Protein AF-A0A2N1MUE6-F1 (afdb_monomer_lite)

Sequence (199 aa):
MVKTGNGDPNRSELCESATKQWNKIKRKDKPEIEDIIRDYLATPYNLCDIQTMRSIPSRSREES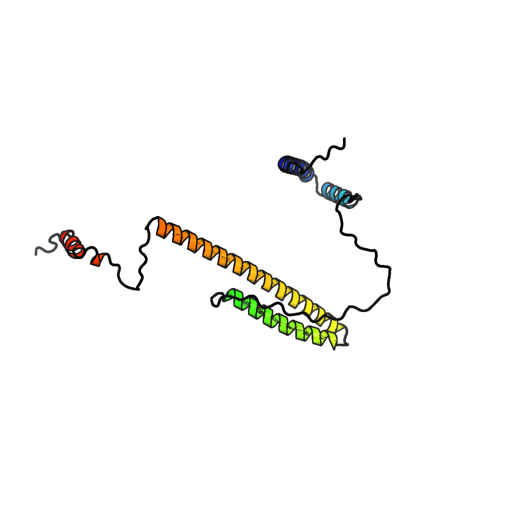LPNLPTIRTMDPVPEISVNASSQQKAANEIQIAEKKLTEFEQIYNITTDSQFRLDTFKKIGSLRDEIRSNKGKIIKLKRNANYAQKCREKKRKILDENQEVIRYDKPGRPSLLFNHPNLHDHIHDSIEFGAADEK

Secondary structure (DSSP, 8-state):
----------HHHHHHHHHHHHHHHTTS-HHHHHHHHHHHHHSPP---S-----------------------PPPPPPP--TT-HHHHHHHHHHHHHHHHHHHHHHHHHH---HHHHHHHHHHHHHHHHHHHHHHHHHHHHHHHHHHHHHHHHHHHHHHHHTT--PPPSSSS--THHHH-TTHHHHHHHH---------

Foldseek 3Di:
DDDPDPCPDPVVVVVVVVVVVVVVLVVDDDVVNVVVVVVVVVDDDDPPDPPDPDDDDDDDDDDDDDDDDDDDDDDPQPDDDPPLVVLVVLSVLLVVLVVVLVVLSVVLVPDPDPVSNVVSVVSNVVSVVSNVVSVVVNVVSVVVVVVVVVVVVVVVVVCVVVVVDDDDPDPDDDCPCVVCVCVVVVVVVVDDPDPPDDD

Structure (mmCIF, N/CA/C/O backbone):
data_AF-A0A2N1MUE6-F1
#
_entry.id   AF-A0A2N1MUE6-F1
#
loop_
_atom_site.group_PDB
_atom_site.id
_atom_site.type_symbol
_atom_site.label_atom_id
_atom_site.label_alt_id
_atom_site.label_comp_id
_atom_site.label_asym_id
_atom_site.label_entity_id
_atom_site.label_seq_id
_atom_site.pdbx_PDB_ins_code
_atom_site.Cartn_x
_atom_site.Cartn_y
_atom_site.Cartn_z
_atom_site.occupancy
_atom_site.B_iso_or_equiv
_atom_site.auth_seq_id
_atom_site.auth_comp_id
_atom_site.auth_asym_id
_atom_site.auth_atom_id
_atom_site.pdbx_PDB_model_num
ATOM 1 N N . MET A 1 1 ? -11.445 56.318 -13.782 1.00 33.41 1 MET A N 1
ATOM 2 C CA . MET A 1 1 ? -10.463 55.395 -14.396 1.00 33.41 1 MET A CA 1
ATOM 3 C C . MET A 1 1 ? -9.857 54.536 -13.297 1.00 33.41 1 MET A C 1
ATOM 5 O O . MET A 1 1 ? -8.972 54.998 -12.592 1.00 33.41 1 MET A O 1
ATOM 9 N N . VAL A 1 2 ? -10.396 53.333 -13.090 1.00 36.53 2 VAL A N 1
ATOM 10 C CA . VAL A 1 2 ? -9.895 52.369 -12.098 1.00 36.53 2 VAL A CA 1
ATOM 11 C C . VAL A 1 2 ? -8.799 51.548 -12.772 1.00 36.53 2 VAL A C 1
ATOM 13 O O . VAL A 1 2 ? -9.051 50.917 -13.795 1.00 36.53 2 VAL A O 1
ATOM 16 N N . LYS A 1 3 ? -7.571 51.606 -12.247 1.00 41.66 3 LYS A N 1
ATOM 17 C CA . LYS A 1 3 ? -6.468 50.760 -12.710 1.00 41.66 3 LYS A CA 1
ATOM 18 C C . LYS A 1 3 ? -6.606 49.381 -12.063 1.00 41.66 3 LYS A C 1
ATOM 20 O O . LYS A 1 3 ? -6.195 49.192 -10.925 1.00 41.66 3 LYS A O 1
ATOM 25 N N . THR A 1 4 ? -7.173 48.424 -12.785 1.00 44.06 4 THR A N 1
ATOM 26 C CA . THR A 1 4 ? -7.028 46.993 -12.492 1.00 44.06 4 THR A CA 1
ATOM 27 C C . THR A 1 4 ? -5.614 46.566 -12.872 1.00 44.06 4 THR A C 1
ATOM 29 O O . THR A 1 4 ? -5.336 46.253 -14.028 1.00 44.06 4 THR A O 1
ATOM 32 N N . GLY A 1 5 ? -4.693 46.627 -11.911 1.00 38.97 5 GLY A N 1
ATOM 33 C CA . GLY A 1 5 ? -3.395 45.976 -12.036 1.00 38.97 5 GLY A CA 1
ATOM 34 C C . GLY A 1 5 ? -3.552 44.494 -11.719 1.00 38.97 5 GLY A C 1
ATOM 35 O O . GLY A 1 5 ? -3.770 44.146 -10.563 1.00 38.97 5 GLY A O 1
ATOM 36 N N . ASN A 1 6 ? -3.437 43.632 -12.731 1.00 51.22 6 ASN A N 1
ATOM 37 C CA . ASN A 1 6 ? -3.075 42.231 -12.521 1.00 51.22 6 ASN A CA 1
ATOM 38 C C . ASN A 1 6 ? -1.705 42.221 -11.834 1.00 51.22 6 ASN A C 1
ATOM 40 O O . ASN A 1 6 ? -0.687 42.474 -12.473 1.00 51.22 6 ASN A O 1
ATOM 44 N N . GLY A 1 7 ? -1.700 42.015 -10.524 1.00 55.47 7 GLY A N 1
ATOM 45 C CA . GLY A 1 7 ? -0.498 41.984 -9.706 1.00 55.47 7 GLY A CA 1
ATOM 46 C C . GLY A 1 7 ? -0.187 40.565 -9.275 1.00 55.47 7 GLY A C 1
ATOM 47 O O . GLY A 1 7 ? -0.168 40.307 -8.078 1.00 55.47 7 GLY A O 1
ATOM 48 N N . ASP A 1 8 ? 0.036 39.649 -10.220 1.00 56.47 8 ASP A N 1
ATOM 49 C CA . ASP A 1 8 ? 0.773 38.434 -9.871 1.00 56.47 8 ASP A CA 1
ATOM 50 C C . ASP A 1 8 ? 2.181 38.888 -9.456 1.00 56.47 8 ASP A C 1
ATOM 52 O O . ASP A 1 8 ? 2.890 39.476 -10.281 1.00 56.47 8 ASP A O 1
ATOM 56 N N . PRO A 1 9 ? 2.593 38.708 -8.185 1.00 61.16 9 PRO A N 1
ATOM 57 C CA . PRO A 1 9 ? 3.885 39.198 -7.731 1.00 61.16 9 PRO A CA 1
ATOM 58 C C . PRO A 1 9 ? 4.986 38.543 -8.560 1.00 61.16 9 PRO A C 1
ATOM 60 O O . PRO A 1 9 ? 4.996 37.317 -8.713 1.00 61.16 9 PRO A O 1
ATOM 63 N N . ASN A 1 10 ? 5.924 39.341 -9.080 1.00 77.44 10 ASN A N 1
ATOM 64 C CA . ASN A 1 10 ? 7.088 38.811 -9.778 1.00 77.44 10 ASN A CA 1
ATOM 65 C C . ASN A 1 10 ? 7.784 37.804 -8.855 1.00 77.44 10 ASN A C 1
ATOM 67 O O . ASN A 1 10 ? 8.325 38.150 -7.802 1.00 77.44 10 ASN A O 1
ATOM 71 N N . ARG A 1 11 ? 7.735 36.527 -9.243 1.00 75.00 11 ARG A N 1
ATOM 72 C CA . ARG A 1 11 ? 8.201 35.417 -8.412 1.00 75.00 11 ARG A CA 1
ATOM 73 C C . ARG A 1 11 ? 9.673 35.571 -8.031 1.00 75.00 11 ARG A C 1
ATOM 75 O O . ARG A 1 11 ? 10.046 35.159 -6.936 1.00 75.00 11 ARG A O 1
ATOM 82 N N . SER A 1 12 ? 10.483 36.186 -8.898 1.00 76.62 12 SER A N 1
ATOM 83 C CA . SER A 1 12 ? 11.891 36.473 -8.604 1.00 76.62 12 SER A CA 1
ATOM 84 C C . SER A 1 12 ? 12.021 37.459 -7.446 1.00 76.62 12 SER A C 1
ATOM 86 O O . SER A 1 12 ? 12.690 37.166 -6.459 1.00 76.62 12 SER A O 1
ATOM 88 N N . GLU A 1 13 ? 11.294 38.576 -7.505 1.00 79.62 13 GLU A N 1
ATOM 89 C CA . GLU A 1 13 ? 11.320 39.620 -6.473 1.00 79.62 13 GLU A CA 1
ATOM 90 C C . GLU A 1 13 ? 10.806 39.102 -5.122 1.00 79.62 13 GLU A C 1
ATOM 92 O O . GLU A 1 13 ? 11.372 39.410 -4.070 1.00 79.62 13 GLU A O 1
ATOM 97 N N . LEU A 1 14 ? 9.773 38.253 -5.138 1.00 80.06 14 LEU A N 1
ATOM 98 C CA . LEU A 1 14 ? 9.252 37.613 -3.930 1.00 80.06 14 LEU A CA 1
ATOM 99 C C . LEU A 1 14 ? 10.283 36.660 -3.306 1.00 80.06 14 LEU A C 1
ATOM 101 O O . LEU A 1 14 ? 10.501 36.692 -2.093 1.00 80.06 14 LEU A O 1
ATOM 105 N N . CYS A 1 15 ? 10.947 35.839 -4.123 1.00 79.81 15 CYS A N 1
ATOM 106 C CA . CYS A 1 15 ? 11.997 34.933 -3.659 1.00 79.81 15 CYS A CA 1
ATOM 107 C C . CYS A 1 15 ? 13.216 35.692 -3.112 1.00 79.81 15 CYS A C 1
ATOM 109 O O . CYS A 1 15 ? 13.772 35.303 -2.080 1.00 79.81 15 CYS A O 1
ATOM 111 N N . GLU A 1 16 ? 13.611 36.791 -3.750 1.00 83.69 16 GLU A N 1
ATOM 112 C CA . GLU A 1 16 ? 14.710 37.645 -3.293 1.00 83.69 16 GLU A CA 1
ATOM 113 C C . GLU A 1 16 ? 14.372 38.335 -1.967 1.00 83.69 16 GLU A C 1
ATOM 115 O O . GLU A 1 16 ? 15.169 38.305 -1.022 1.00 83.69 16 GLU A O 1
ATOM 120 N N . SER A 1 17 ? 13.161 38.886 -1.855 1.00 82.31 17 SER A N 1
ATOM 121 C CA . SER A 1 17 ? 12.660 39.512 -0.629 1.00 82.31 17 SER A CA 1
ATOM 122 C C . SER A 1 17 ? 12.590 38.515 0.532 1.00 82.31 17 SER A C 1
ATOM 124 O O . SER A 1 17 ? 13.117 38.784 1.617 1.00 82.31 17 SER A O 1
ATOM 126 N N . ALA A 1 18 ? 12.039 37.320 0.291 1.00 84.25 18 ALA A N 1
ATOM 127 C CA . ALA A 1 18 ? 11.979 36.249 1.284 1.00 84.25 18 ALA A CA 1
ATOM 128 C C . ALA A 1 18 ? 13.380 35.821 1.741 1.00 84.25 18 ALA A C 1
ATOM 130 O O . ALA A 1 18 ? 13.639 35.704 2.940 1.00 84.25 18 ALA A O 1
ATOM 131 N N . THR A 1 19 ? 14.319 35.670 0.804 1.00 87.81 19 THR A N 1
ATOM 132 C CA . THR A 1 19 ? 15.711 35.313 1.114 1.00 87.81 19 THR A CA 1
ATOM 133 C C . THR A 1 19 ? 16.390 36.396 1.955 1.00 87.81 19 THR A C 1
ATOM 135 O O . THR A 1 19 ? 17.097 36.096 2.922 1.00 87.81 19 THR A O 1
ATOM 138 N N . LYS A 1 20 ? 16.155 37.674 1.635 1.00 90.81 20 LYS A N 1
ATOM 139 C CA . LYS A 1 20 ? 16.687 38.815 2.393 1.00 90.81 20 LYS A CA 1
ATOM 140 C C . LYS A 1 20 ? 16.130 38.867 3.816 1.00 90.81 20 LYS A C 1
ATOM 142 O O . LYS A 1 20 ? 16.901 39.113 4.743 1.00 90.81 20 LYS A O 1
ATOM 147 N N . GLN A 1 21 ? 14.835 38.614 4.002 1.00 87.19 21 GLN A N 1
ATOM 148 C CA . GLN A 1 21 ? 14.213 38.559 5.331 1.00 87.19 21 GLN A CA 1
ATOM 149 C C . GLN A 1 21 ? 14.718 37.362 6.143 1.00 87.19 21 GLN A C 1
ATOM 151 O O . GLN A 1 21 ? 15.127 37.527 7.293 1.00 87.19 21 GLN A O 1
ATOM 156 N N . TRP A 1 22 ? 14.810 36.182 5.528 1.00 88.88 22 TRP A N 1
ATOM 157 C CA . TRP A 1 22 ? 15.378 34.994 6.166 1.00 88.88 22 TRP A CA 1
ATOM 158 C C . TRP A 1 22 ? 16.815 35.223 6.649 1.00 88.88 22 TRP A C 1
ATOM 160 O O . TRP A 1 22 ? 17.173 34.866 7.771 1.00 88.88 22 TRP A O 1
ATOM 170 N N . ASN A 1 23 ? 17.636 35.900 5.841 1.00 90.31 23 ASN A N 1
ATOM 171 C CA . ASN A 1 23 ? 19.010 36.236 6.207 1.00 90.31 23 ASN A CA 1
ATOM 172 C C . ASN A 1 23 ? 19.123 37.180 7.415 1.00 90.31 23 ASN A C 1
ATOM 174 O O . ASN A 1 23 ? 20.157 37.157 8.085 1.00 90.31 23 ASN A O 1
ATOM 178 N N . LYS A 1 24 ? 18.095 37.990 7.695 1.00 88.62 24 LYS A N 1
ATOM 179 C CA . LYS A 1 24 ? 18.036 38.826 8.902 1.00 88.62 24 LYS A CA 1
ATOM 180 C C . LYS A 1 24 ? 17.655 38.005 10.129 1.00 88.62 24 LYS A C 1
ATOM 182 O O . LYS A 1 24 ? 18.264 38.188 11.172 1.00 88.62 24 LYS A O 1
ATOM 187 N N . ILE A 1 25 ? 16.692 37.093 9.989 1.00 87.44 25 ILE A N 1
ATOM 188 C CA . ILE A 1 25 ? 16.197 36.263 11.096 1.00 87.44 25 ILE A CA 1
ATOM 189 C C . ILE A 1 25 ? 17.249 35.233 11.517 1.00 87.44 25 ILE A C 1
ATOM 191 O O . ILE A 1 25 ? 17.517 35.080 12.701 1.00 87.44 25 ILE A O 1
ATOM 195 N N . LYS A 1 26 ? 17.932 34.587 10.563 1.00 88.00 26 LYS A N 1
ATOM 196 C CA . LYS A 1 26 ? 18.908 33.519 10.858 1.00 88.00 26 LYS A CA 1
ATOM 197 C C . LYS A 1 26 ? 20.141 33.963 11.659 1.00 88.00 26 LYS A C 1
ATOM 199 O O . LYS A 1 26 ? 20.910 33.115 12.092 1.00 88.00 26 LYS A O 1
ATOM 204 N N . ARG A 1 27 ? 20.398 35.273 11.746 1.00 90.38 27 ARG A N 1
ATOM 205 C CA . ARG A 1 27 ? 21.535 35.854 12.483 1.00 90.38 27 ARG A CA 1
ATOM 206 C C . ARG A 1 27 ? 21.170 36.246 13.917 1.00 90.38 27 ARG A C 1
ATOM 208 O O . ARG A 1 27 ? 22.052 36.694 14.640 1.00 90.38 27 ARG A O 1
ATOM 215 N N . LYS A 1 28 ? 19.895 36.123 14.288 1.00 92.50 28 LYS A N 1
ATOM 216 C CA . LYS A 1 28 ? 19.386 36.441 15.620 1.00 92.50 28 LYS A CA 1
ATOM 217 C C . LYS A 1 28 ? 19.618 35.282 16.577 1.00 92.50 28 LYS A C 1
ATOM 219 O O . LYS A 1 28 ? 19.774 34.134 16.151 1.00 92.50 28 LYS A O 1
ATOM 224 N N . ASP A 1 29 ? 19.660 35.591 17.862 1.00 91.25 29 ASP A N 1
ATOM 225 C CA . ASP A 1 29 ? 19.732 34.590 18.911 1.00 91.25 29 ASP A CA 1
ATOM 226 C C . ASP A 1 29 ? 18.363 33.931 19.136 1.00 91.25 29 ASP A C 1
ATOM 228 O O . ASP A 1 29 ? 17.305 34.421 18.740 1.00 91.25 29 ASP A O 1
ATOM 232 N N . LYS A 1 30 ? 18.394 32.742 19.738 1.00 89.81 30 LYS A N 1
ATOM 233 C CA . LYS A 1 30 ? 17.211 31.898 19.917 1.00 89.81 30 LYS A CA 1
ATOM 234 C C . LYS A 1 30 ? 16.022 32.599 20.609 1.00 89.81 30 LYS A C 1
ATOM 236 O O . LYS A 1 30 ? 14.922 32.455 20.078 1.00 89.81 30 LYS A O 1
ATOM 241 N N . PRO A 1 31 ? 16.188 33.333 21.731 1.00 91.06 31 PRO A N 1
ATOM 242 C CA . PRO A 1 31 ? 15.046 33.974 22.386 1.00 91.06 31 PRO A CA 1
ATOM 243 C C . PRO A 1 31 ? 14.421 35.068 21.511 1.00 91.06 31 PRO A C 1
ATOM 245 O O . PRO A 1 31 ? 13.201 35.157 21.431 1.00 91.06 31 PRO A O 1
ATOM 248 N N . GLU A 1 32 ? 15.232 35.818 20.762 1.00 90.38 32 GLU A N 1
ATOM 249 C CA . GLU A 1 32 ? 14.742 36.862 19.862 1.00 90.38 32 GLU A CA 1
ATOM 250 C C . GLU A 1 32 ? 13.943 36.278 18.681 1.00 90.38 32 GLU A C 1
ATOM 252 O O . GLU A 1 32 ? 12.946 36.854 18.247 1.00 90.38 32 GLU A O 1
ATOM 257 N N . ILE A 1 33 ? 14.324 35.100 18.174 1.00 89.56 33 ILE A N 1
ATOM 258 C CA . ILE A 1 33 ? 13.538 34.387 17.153 1.00 89.56 33 ILE A CA 1
ATOM 259 C C . ILE A 1 33 ? 12.188 33.921 17.721 1.00 89.56 33 ILE A C 1
ATOM 261 O O . ILE A 1 33 ? 11.168 34.022 17.035 1.00 89.56 33 ILE A O 1
ATOM 265 N N . GLU A 1 34 ? 12.167 33.411 18.954 1.00 89.56 34 GLU A N 1
ATOM 266 C CA . GLU A 1 34 ? 10.935 32.965 19.619 1.00 89.56 34 GLU A CA 1
ATOM 267 C C . GLU A 1 34 ? 9.969 34.133 19.886 1.00 89.56 34 GLU A C 1
ATOM 269 O O . GLU A 1 34 ? 8.761 33.981 19.683 1.00 89.56 34 GLU A O 1
ATOM 274 N N . ASP A 1 35 ? 10.487 35.307 20.254 1.00 92.25 35 ASP A N 1
ATOM 275 C CA . ASP A 1 35 ? 9.702 36.542 20.394 1.00 92.25 35 ASP A CA 1
ATOM 276 C C . ASP A 1 35 ? 9.086 36.982 19.065 1.00 92.25 35 ASP A C 1
ATOM 278 O O . ASP A 1 35 ? 7.876 37.191 18.986 1.00 92.25 35 ASP A O 1
ATOM 282 N N . ILE A 1 36 ? 9.875 36.997 17.987 1.00 89.19 36 ILE A N 1
ATOM 283 C CA . ILE A 1 36 ? 9.384 37.348 16.647 1.00 89.19 36 ILE A CA 1
ATOM 284 C C . ILE A 1 36 ? 8.235 36.425 16.217 1.00 89.19 36 ILE A C 1
ATOM 286 O O . ILE A 1 36 ? 7.236 36.890 15.669 1.00 89.19 36 ILE A O 1
ATOM 290 N N . ILE A 1 37 ? 8.350 35.115 16.459 1.00 87.31 37 ILE A N 1
ATOM 291 C CA . ILE A 1 37 ? 7.284 34.158 16.127 1.00 87.31 37 ILE A CA 1
ATOM 292 C C . ILE A 1 37 ? 6.021 34.451 16.943 1.00 87.31 37 ILE A C 1
ATOM 294 O O . ILE A 1 37 ? 4.924 34.436 16.379 1.00 87.31 37 ILE A O 1
ATOM 298 N N . ARG A 1 38 ? 6.157 34.735 18.244 1.00 89.38 38 ARG A N 1
ATOM 299 C CA . ARG A 1 38 ? 5.017 35.093 19.101 1.00 89.38 38 ARG A CA 1
ATOM 300 C C . ARG A 1 38 ? 4.314 36.353 18.611 1.00 89.38 38 ARG A C 1
ATOM 302 O O . ARG A 1 38 ? 3.091 36.331 18.496 1.00 89.38 38 ARG A O 1
ATOM 309 N N . ASP A 1 39 ? 5.063 37.385 18.244 1.00 88.69 39 ASP A N 1
ATOM 310 C CA . ASP A 1 39 ? 4.506 38.637 17.726 1.00 88.69 39 ASP A CA 1
ATOM 311 C C . ASP A 1 39 ? 3.746 38.423 16.409 1.00 88.69 39 ASP A C 1
ATOM 313 O O . ASP A 1 39 ? 2.626 38.916 16.238 1.00 88.69 39 ASP A O 1
ATOM 317 N N . TYR A 1 40 ? 4.297 37.618 15.492 1.00 83.62 40 TYR A N 1
ATOM 318 C CA . TYR A 1 40 ? 3.607 37.273 14.244 1.00 83.62 40 TYR A CA 1
ATOM 319 C C . TYR A 1 40 ? 2.310 36.497 14.477 1.00 83.62 40 TYR A C 1
ATOM 321 O O . TYR A 1 40 ? 1.347 36.709 13.742 1.00 83.62 40 TYR A O 1
ATOM 329 N N . LEU A 1 41 ? 2.273 35.610 15.474 1.00 81.00 41 LEU A N 1
ATOM 330 C CA . LEU A 1 41 ? 1.073 34.846 15.827 1.00 81.00 41 LEU A CA 1
ATOM 331 C C . LEU A 1 41 ? 0.041 35.688 16.590 1.00 81.00 41 LEU A C 1
ATOM 333 O O . LEU A 1 41 ? -1.153 35.414 16.496 1.00 81.00 41 LEU A O 1
ATOM 337 N N . ALA A 1 42 ? 0.490 36.707 17.324 1.00 82.81 42 ALA A N 1
ATOM 338 C CA . ALA A 1 42 ? -0.366 37.631 18.063 1.00 82.81 42 ALA A CA 1
ATOM 339 C C . ALA A 1 42 ? -0.939 38.760 17.188 1.00 82.81 42 ALA A C 1
ATOM 341 O O . ALA A 1 42 ? -1.898 39.418 17.591 1.00 82.81 42 ALA A O 1
ATOM 342 N N . THR A 1 43 ? -0.378 38.988 15.996 1.00 80.31 43 THR A N 1
ATOM 343 C CA . THR A 1 43 ? -0.846 40.029 15.074 1.00 80.31 43 THR A CA 1
ATOM 344 C C . THR A 1 43 ? -2.180 39.612 14.429 1.00 80.31 43 THR A C 1
ATOM 346 O O . THR A 1 43 ? -2.222 38.608 13.714 1.00 80.31 43 THR A O 1
ATOM 349 N N . PRO A 1 44 ? -3.284 40.362 14.620 1.00 63.38 44 PRO A N 1
ATOM 350 C CA . PRO A 1 44 ? -4.561 40.065 13.975 1.00 63.38 44 PRO A CA 1
ATOM 351 C C . PRO A 1 44 ? -4.462 40.298 12.460 1.00 63.38 44 PRO A C 1
ATOM 353 O O . PRO A 1 44 ? -4.264 41.425 12.009 1.00 63.38 44 PRO A O 1
ATOM 356 N N . TYR A 1 45 ? -4.616 39.246 11.655 1.00 58.62 45 TYR A N 1
ATOM 357 C CA . TYR A 1 45 ? -4.665 39.362 10.195 1.00 58.62 45 TYR A CA 1
ATOM 358 C C . TYR A 1 45 ? -6.103 39.613 9.723 1.00 58.62 45 TYR A C 1
ATOM 360 O O . TYR A 1 45 ? -6.987 38.784 9.936 1.00 58.62 45 TYR A O 1
ATOM 368 N N . ASN A 1 46 ? -6.333 40.724 9.015 1.00 54.53 46 ASN A N 1
ATOM 369 C CA . ASN A 1 46 ? -7.545 40.906 8.215 1.00 54.53 46 ASN A CA 1
ATOM 370 C C . ASN A 1 46 ? -7.407 40.089 6.924 1.00 54.53 46 ASN A C 1
ATOM 372 O O . ASN A 1 46 ? -6.769 40.526 5.968 1.00 54.53 46 ASN A O 1
ATOM 376 N N . LEU A 1 47 ? -8.005 38.898 6.898 1.00 51.25 47 LEU A N 1
ATOM 377 C CA . LEU A 1 47 ? -8.222 38.113 5.679 1.00 51.25 47 LEU A CA 1
ATOM 378 C C . LEU A 1 47 ? -9.306 38.786 4.813 1.00 51.25 47 LEU A C 1
ATOM 380 O O . LEU A 1 47 ? -10.404 38.258 4.657 1.00 51.25 47 LEU A O 1
ATOM 384 N N . CYS A 1 48 ? -9.029 39.973 4.276 1.00 41.06 48 CYS A N 1
ATOM 385 C CA . CYS A 1 48 ? -9.854 40.545 3.215 1.00 41.06 48 CYS A CA 1
ATOM 386 C C . CYS A 1 48 ? -9.406 39.965 1.865 1.00 41.06 48 CYS A C 1
ATOM 388 O O . CYS A 1 48 ? -8.223 39.995 1.538 1.00 41.06 48 CYS A O 1
ATOM 390 N N . ASP A 1 49 ? -10.383 39.459 1.107 1.00 39.62 49 ASP A N 1
ATOM 391 C CA . ASP A 1 49 ? -10.297 38.907 -0.256 1.00 39.62 49 ASP A CA 1
ATOM 392 C C . ASP A 1 49 ? -9.731 37.494 -0.455 1.00 39.62 49 ASP A C 1
ATOM 394 O O . ASP A 1 49 ? -9.149 37.164 -1.486 1.00 39.62 49 ASP A O 1
ATOM 398 N N . ILE A 1 50 ? -10.075 36.576 0.446 1.00 43.50 50 ILE A N 1
ATOM 399 C CA . ILE A 1 50 ? -10.395 35.219 -0.016 1.00 43.50 50 ILE A CA 1
ATOM 400 C C . ILE A 1 50 ? -11.916 35.151 -0.057 1.00 43.50 50 ILE A C 1
ATOM 402 O O . ILE A 1 50 ? -12.549 35.139 1.000 1.00 43.50 50 ILE A O 1
ATOM 406 N N . GLN A 1 51 ? -12.508 35.132 -1.260 1.00 41.78 51 GLN A N 1
ATOM 407 C CA . GLN A 1 51 ? -13.911 34.754 -1.462 1.00 41.78 51 GLN A CA 1
ATOM 408 C C . GLN A 1 51 ? -14.116 33.349 -0.893 1.00 41.78 51 GLN A C 1
ATOM 410 O O . GLN A 1 51 ? -14.005 32.327 -1.566 1.00 41.78 51 GLN A O 1
ATOM 415 N N . THR A 1 52 ? -14.377 33.317 0.403 1.00 37.56 52 THR A N 1
ATOM 416 C CA . THR A 1 52 ? -14.760 32.136 1.141 1.00 37.56 52 THR A CA 1
ATOM 417 C C . THR A 1 52 ? -16.214 31.925 0.783 1.00 37.56 52 THR A C 1
ATOM 419 O O . THR A 1 52 ? -17.070 32.751 1.104 1.00 37.56 52 THR A O 1
ATOM 422 N N . MET A 1 53 ? -16.478 30.843 0.056 1.00 34.19 53 MET A N 1
ATOM 423 C CA . MET A 1 53 ? -17.825 30.344 -0.177 1.00 34.19 53 MET A CA 1
ATOM 424 C C . MET A 1 53 ? -18.594 30.384 1.149 1.00 34.19 53 MET A C 1
ATOM 426 O O . MET A 1 53 ? -18.232 29.744 2.136 1.00 34.19 53 MET A O 1
ATOM 430 N N . ARG A 1 54 ? -19.613 31.240 1.151 1.00 38.03 54 ARG A N 1
ATOM 431 C CA . ARG A 1 54 ? -20.536 31.564 2.235 1.00 38.03 54 ARG A CA 1
ATOM 432 C C . ARG A 1 54 ? -20.876 30.328 3.076 1.00 38.03 54 ARG A C 1
ATOM 434 O O . ARG A 1 54 ? -21.619 29.462 2.625 1.00 38.03 54 ARG A O 1
ATOM 441 N N . SER A 1 55 ? -20.384 30.278 4.310 1.00 34.28 55 SER A N 1
ATOM 442 C CA . SER A 1 55 ? -20.912 29.373 5.334 1.00 34.28 55 SER A CA 1
ATOM 443 C C . SER A 1 55 ? -21.932 30.146 6.166 1.00 34.28 55 SER A C 1
ATOM 445 O O . SER A 1 55 ? -21.608 31.142 6.807 1.00 34.28 55 SER A O 1
ATOM 447 N N . ILE A 1 56 ? -23.192 29.727 6.077 1.00 35.56 56 ILE A N 1
ATOM 448 C CA . ILE A 1 56 ? -24.315 30.234 6.874 1.00 35.56 56 ILE A CA 1
ATOM 449 C C . ILE A 1 56 ? -24.042 29.916 8.359 1.00 35.56 56 ILE A C 1
ATOM 451 O O . ILE A 1 56 ? -23.598 28.804 8.647 1.00 35.56 56 ILE A O 1
ATOM 455 N N . PRO A 1 57 ? -24.309 30.826 9.315 1.00 34.56 57 PRO A N 1
ATOM 456 C CA . PRO A 1 57 ? -24.089 30.544 10.727 1.00 34.56 57 PRO A CA 1
ATOM 457 C C . PRO A 1 57 ? -25.194 29.622 11.259 1.00 34.56 57 PRO A C 1
ATOM 459 O O . PRO A 1 57 ? -26.360 30.009 11.356 1.00 34.56 57 PRO A O 1
ATOM 462 N N . SER A 1 58 ? -24.835 28.393 11.633 1.00 32.66 58 SER A N 1
ATOM 463 C CA . SER A 1 58 ? -25.726 27.512 12.385 1.00 32.66 58 SER A CA 1
ATOM 464 C C . SER A 1 58 ? -25.673 27.865 13.872 1.00 32.66 58 SER A C 1
ATOM 466 O O . SER A 1 58 ? -24.730 27.524 14.582 1.00 32.66 58 SER A O 1
ATOM 468 N N . ARG A 1 59 ? -26.711 28.590 14.290 1.00 32.28 59 ARG A N 1
ATOM 469 C CA . ARG A 1 59 ? -27.438 28.514 15.568 1.00 32.28 59 ARG A CA 1
ATOM 470 C C . ARG A 1 59 ? -26.916 27.453 16.555 1.00 32.28 59 ARG A C 1
ATOM 472 O O . ARG A 1 59 ? -26.867 26.271 16.223 1.00 32.28 59 ARG A O 1
ATOM 479 N N . SER A 1 60 ? -26.628 27.879 17.785 1.00 41.31 60 SER A N 1
ATOM 480 C CA . SER A 1 60 ? -26.416 27.000 18.937 1.00 41.31 60 SER A CA 1
ATOM 481 C C . SER A 1 60 ? -27.581 26.017 19.077 1.00 41.31 60 SER A C 1
ATOM 483 O O . SER A 1 60 ? -28.744 26.421 19.166 1.00 41.31 60 SER A O 1
ATOM 485 N N . ARG A 1 61 ? -27.275 24.718 19.073 1.00 34.56 61 ARG A N 1
ATOM 486 C CA . ARG A 1 61 ? -28.229 23.671 19.433 1.00 34.56 61 ARG A CA 1
ATOM 487 C C . ARG A 1 61 ? -27.522 22.584 20.234 1.00 34.56 61 ARG A C 1
ATOM 489 O O . ARG A 1 61 ? -26.452 22.126 19.853 1.00 34.56 61 ARG A O 1
ATOM 496 N N . GLU A 1 62 ? -28.166 22.286 21.352 1.00 33.59 62 GLU A N 1
ATOM 497 C CA . GLU A 1 62 ? -27.959 21.243 22.352 1.00 33.59 62 GLU A CA 1
ATOM 498 C C . GLU A 1 62 ? -27.108 20.034 21.952 1.00 33.59 62 GLU A C 1
ATOM 500 O O . GLU A 1 62 ? -27.306 19.402 20.912 1.00 33.59 62 GLU A O 1
ATOM 505 N N . GLU A 1 63 ? -26.233 19.691 22.897 1.00 39.09 63 GLU A N 1
ATOM 506 C CA . GLU A 1 63 ? -25.713 18.362 23.213 1.00 39.09 63 GLU A CA 1
ATOM 507 C C . GLU A 1 63 ? -26.584 17.237 22.624 1.00 39.09 63 GLU A C 1
ATOM 509 O O . GLU A 1 63 ? -27.650 16.897 23.129 1.00 39.09 63 GLU A O 1
ATOM 514 N N . SER A 1 64 ? -26.145 16.690 21.492 1.00 37.78 64 SER A N 1
ATOM 515 C CA . SER A 1 64 ? -26.797 15.572 20.817 1.00 37.78 64 SER A CA 1
ATOM 516 C C . SER A 1 64 ? -25.729 14.544 20.453 1.00 37.78 64 SER A C 1
ATOM 518 O O . SER A 1 64 ? -24.683 14.886 19.905 1.00 37.78 64 SER A O 1
ATOM 520 N N . LEU A 1 65 ? -26.007 13.298 20.835 1.00 42.22 65 LEU A N 1
ATOM 521 C CA . LEU A 1 65 ? -25.173 12.092 20.781 1.00 42.22 65 LEU A CA 1
ATOM 522 C C . LEU A 1 65 ? -24.312 11.941 19.506 1.00 42.22 65 LEU A C 1
ATOM 524 O O . LEU A 1 65 ? -24.732 12.351 18.422 1.00 42.22 65 LEU A O 1
ATOM 528 N N . PRO A 1 66 ? -23.134 11.285 19.593 1.00 42.28 66 PRO A N 1
ATOM 529 C CA . PRO A 1 66 ? -22.278 11.075 18.434 1.00 42.28 66 PRO A CA 1
ATOM 530 C C . PRO A 1 66 ? -22.987 10.196 17.396 1.00 42.28 66 PRO A C 1
ATOM 532 O O . PRO A 1 66 ? -23.446 9.094 17.694 1.00 42.28 66 PRO A O 1
ATOM 535 N N . ASN A 1 67 ? -23.067 10.727 16.176 1.00 42.16 67 ASN A N 1
ATOM 536 C CA . ASN A 1 67 ? -23.678 10.113 15.002 1.00 42.16 67 ASN A CA 1
ATOM 537 C C . ASN A 1 67 ? -23.277 8.636 14.821 1.00 42.16 67 ASN A C 1
ATOM 539 O O . ASN A 1 67 ? -22.092 8.295 14.861 1.00 42.16 67 ASN A O 1
ATOM 543 N N . LEU A 1 68 ? -24.277 7.784 14.560 1.00 41.44 68 LEU A N 1
ATOM 544 C CA . LEU A 1 68 ? -24.097 6.396 14.126 1.00 41.44 68 LEU A CA 1
ATOM 545 C C . LEU A 1 68 ? -23.254 6.308 12.838 1.00 41.44 68 LEU A C 1
ATOM 547 O O . LEU A 1 68 ? -23.293 7.224 12.009 1.00 41.44 68 LEU A O 1
ATOM 551 N N . PRO A 1 69 ? -22.531 5.195 12.613 1.00 43.91 69 PRO A N 1
ATOM 552 C CA . PRO A 1 69 ? -21.754 5.014 11.400 1.00 43.91 69 PRO A CA 1
ATOM 553 C C . PRO A 1 69 ? -22.678 4.774 10.199 1.00 43.91 69 PRO A C 1
ATOM 555 O O . PRO A 1 69 ? -23.341 3.745 10.086 1.00 43.91 69 PRO A O 1
ATOM 558 N N . THR A 1 70 ? -22.681 5.733 9.275 1.00 47.84 70 THR A N 1
ATOM 559 C CA . THR A 1 70 ? -23.203 5.582 7.914 1.00 47.84 70 THR A CA 1
ATOM 560 C C . THR A 1 70 ? -22.507 4.410 7.223 1.00 47.84 70 THR A C 1
ATOM 562 O O . THR A 1 70 ? -21.275 4.375 7.154 1.00 47.84 70 THR A O 1
ATOM 565 N N . ILE A 1 71 ? -23.300 3.472 6.697 1.00 43.09 71 ILE A N 1
ATOM 566 C CA . ILE A 1 71 ? -22.851 2.328 5.893 1.00 43.09 71 ILE A CA 1
ATOM 567 C C . ILE A 1 71 ? -21.940 2.853 4.777 1.00 43.09 71 ILE A C 1
ATOM 569 O O . ILE A 1 71 ? -22.382 3.580 3.887 1.00 43.09 71 ILE A O 1
ATOM 573 N N . ARG A 1 72 ? -20.646 2.526 4.852 1.00 50.94 72 ARG A N 1
ATOM 574 C CA . ARG A 1 72 ? -19.680 2.895 3.818 1.00 50.94 72 ARG A CA 1
ATOM 575 C C . ARG A 1 72 ? -19.852 1.956 2.634 1.00 50.94 72 ARG A C 1
ATOM 577 O O . ARG A 1 72 ? -19.556 0.769 2.733 1.00 50.94 72 ARG A O 1
ATOM 584 N N . THR A 1 73 ? -20.291 2.512 1.511 1.00 41.78 73 THR A N 1
ATOM 585 C CA . THR A 1 73 ? -20.119 1.916 0.186 1.00 41.78 73 THR A CA 1
ATOM 586 C C . THR A 1 73 ? -18.644 1.557 0.015 1.00 41.78 73 THR A C 1
ATOM 588 O O . THR A 1 73 ? -17.783 2.432 0.119 1.00 41.78 73 THR A O 1
ATOM 591 N N . MET A 1 74 ? -18.338 0.270 -0.171 1.00 42.28 74 MET A N 1
ATOM 592 C CA . MET A 1 74 ? -16.973 -0.163 -0.463 1.00 42.28 74 MET A CA 1
ATOM 593 C C . MET A 1 74 ? -16.560 0.401 -1.822 1.00 42.28 74 MET A C 1
ATOM 595 O O . MET A 1 74 ? -17.194 0.103 -2.833 1.00 42.28 74 MET A O 1
ATOM 599 N N . ASP A 1 75 ? -15.497 1.205 -1.843 1.00 51.19 75 ASP A N 1
ATOM 600 C CA . ASP A 1 75 ? -14.845 1.575 -3.095 1.00 51.19 75 ASP A CA 1
ATOM 601 C C . ASP A 1 75 ? -14.349 0.297 -3.792 1.00 51.19 75 ASP A C 1
ATOM 603 O O . ASP A 1 75 ? -13.767 -0.573 -3.130 1.00 51.19 75 ASP A O 1
ATOM 607 N N . PRO A 1 76 ? -14.542 0.161 -5.115 1.00 43.62 76 PRO A N 1
ATOM 608 C CA . PRO A 1 76 ? -14.069 -1.003 -5.844 1.00 43.62 76 PRO A CA 1
ATOM 609 C C . PRO A 1 76 ? -12.549 -1.135 -5.701 1.00 43.62 76 PRO A C 1
ATOM 611 O O . PRO A 1 76 ? -11.792 -0.174 -5.872 1.00 43.62 76 PRO A O 1
ATOM 614 N N . VAL A 1 77 ? -12.106 -2.351 -5.369 1.00 55.72 77 VAL A N 1
ATOM 615 C CA . VAL A 1 77 ? -10.690 -2.699 -5.224 1.00 55.72 77 VAL A CA 1
ATOM 616 C C . VAL A 1 77 ? -9.976 -2.371 -6.541 1.00 55.72 77 VAL A C 1
ATOM 618 O O . VAL A 1 77 ? -10.382 -2.879 -7.586 1.00 55.72 77 VAL A O 1
ATOM 621 N N . PRO A 1 78 ? -8.921 -1.532 -6.532 1.00 54.88 78 PRO A N 1
ATOM 622 C CA . PRO A 1 78 ? -8.182 -1.217 -7.744 1.00 54.88 78 PRO A CA 1
ATOM 623 C C . PRO A 1 78 ? -7.628 -2.499 -8.357 1.00 54.88 78 PRO A C 1
ATOM 625 O O . PRO A 1 78 ? -6.950 -3.251 -7.665 1.00 54.88 78 PRO A O 1
ATOM 628 N N . GLU A 1 79 ? -7.852 -2.713 -9.648 1.00 52.56 79 GLU A N 1
ATOM 629 C CA . GLU A 1 79 ? -7.309 -3.856 -10.379 1.00 52.56 79 GLU A CA 1
ATOM 630 C C . GLU A 1 79 ? -5.765 -3.849 -10.283 1.00 52.56 79 GLU A C 1
ATOM 632 O O . GLU A 1 79 ? -5.098 -2.820 -10.497 1.00 52.56 79 GLU A O 1
ATOM 637 N N . ILE A 1 80 ? -5.192 -4.971 -9.840 1.00 65.00 80 ILE A N 1
ATOM 638 C CA . ILE A 1 80 ? -3.748 -5.169 -9.650 1.00 65.00 80 ILE A CA 1
ATOM 639 C C . ILE A 1 80 ? -3.303 -6.213 -10.663 1.00 65.00 80 ILE A C 1
ATOM 641 O O . ILE A 1 80 ? -3.916 -7.270 -10.772 1.00 65.00 80 ILE A O 1
ATOM 645 N N . SER A 1 81 ? -2.233 -5.924 -11.406 1.00 62.97 81 SER A N 1
ATOM 646 C CA . SER A 1 81 ? -1.703 -6.886 -12.369 1.00 62.97 81 SER A CA 1
ATOM 647 C C . SER A 1 81 ? -1.182 -8.138 -11.657 1.00 62.97 81 SER A C 1
ATOM 649 O O . SER A 1 81 ? -0.561 -8.049 -10.597 1.00 62.97 81 SER A O 1
ATOM 651 N N . VAL A 1 82 ? -1.394 -9.306 -12.270 1.00 59.34 82 VAL A N 1
ATOM 652 C CA . VAL A 1 82 ? -1.058 -10.638 -11.720 1.00 59.34 82 VAL A CA 1
ATOM 653 C C . VAL A 1 82 ? 0.409 -10.747 -11.267 1.00 59.34 82 VAL A C 1
ATOM 655 O O . VAL A 1 82 ? 0.731 -11.463 -10.326 1.00 59.34 82 VAL A O 1
ATOM 658 N N . ASN A 1 83 ? 1.307 -9.965 -11.872 1.00 68.38 83 ASN A N 1
ATOM 659 C CA . ASN A 1 83 ? 2.748 -10.018 -11.613 1.00 68.38 83 ASN A CA 1
ATOM 660 C C . ASN A 1 83 ? 3.207 -9.031 -10.519 1.00 68.38 83 ASN A C 1
ATOM 662 O O . ASN A 1 83 ? 4.404 -8.890 -10.268 1.00 68.38 83 ASN A O 1
ATOM 666 N N . ALA A 1 84 ? 2.285 -8.309 -9.876 1.00 80.50 84 ALA A N 1
ATOM 667 C CA . ALA A 1 84 ? 2.591 -7.292 -8.875 1.00 80.50 84 ALA A CA 1
ATOM 668 C C . ALA A 1 84 ? 2.427 -7.827 -7.442 1.00 80.50 84 ALA A C 1
ATOM 670 O O . ALA A 1 84 ? 1.673 -7.270 -6.642 1.00 80.50 84 ALA A O 1
ATOM 671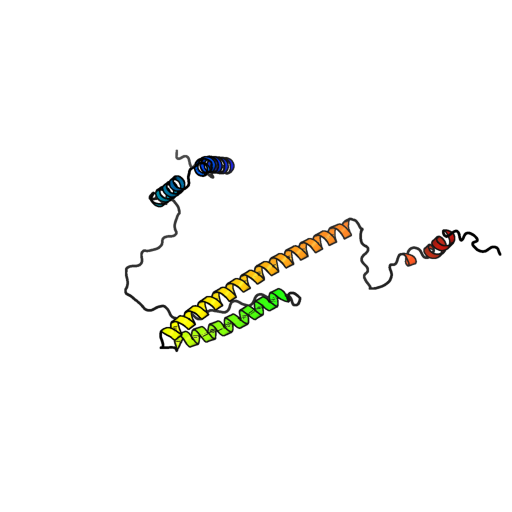 N N . SER A 1 85 ? 3.184 -8.873 -7.093 1.00 87.69 85 SER A N 1
ATOM 672 C CA . SER A 1 85 ? 3.099 -9.584 -5.800 1.00 87.69 85 SER A CA 1
ATOM 673 C C . SER A 1 85 ? 3.102 -8.658 -4.576 1.00 87.69 85 SER A C 1
ATOM 675 O O . SER A 1 85 ? 2.312 -8.827 -3.651 1.00 87.69 85 SER A O 1
ATOM 677 N N . SER A 1 86 ? 3.943 -7.619 -4.586 1.00 85.75 86 SER A N 1
ATOM 678 C CA . SER A 1 86 ? 4.019 -6.631 -3.500 1.00 85.75 86 SER A CA 1
ATOM 679 C C . SER A 1 86 ? 2.781 -5.730 -3.406 1.00 85.75 86 SER A C 1
ATOM 681 O O . SER A 1 86 ? 2.403 -5.330 -2.306 1.00 85.75 86 SER A O 1
ATOM 683 N N . GLN A 1 87 ? 2.147 -5.401 -4.539 1.00 90.50 87 GLN A N 1
ATOM 684 C CA . GLN A 1 87 ? 0.886 -4.650 -4.557 1.00 90.50 87 GLN A CA 1
ATOM 685 C C . GLN A 1 87 ? -0.258 -5.539 -4.068 1.00 90.50 87 GLN A C 1
ATOM 687 O O . GLN A 1 87 ? -1.066 -5.098 -3.257 1.00 90.50 87 GLN A O 1
ATOM 692 N N . GLN A 1 88 ? -0.279 -6.800 -4.506 1.00 90.88 88 GLN A N 1
ATOM 693 C CA . GLN A 1 88 ? -1.294 -7.768 -4.109 1.00 90.88 88 GLN A CA 1
ATOM 694 C C . GLN A 1 88 ? -1.217 -8.103 -2.619 1.00 90.88 88 GLN A C 1
ATOM 696 O O . GLN A 1 88 ? -2.243 -8.136 -1.951 1.00 90.88 88 GLN A O 1
ATOM 701 N N . LYS A 1 89 ? -0.008 -8.236 -2.061 1.00 93.44 89 LYS A N 1
ATOM 702 C CA . LYS A 1 89 ? 0.183 -8.372 -0.612 1.00 93.44 89 LYS A CA 1
ATOM 703 C C . LYS A 1 89 ? -0.444 -7.201 0.153 1.00 93.44 89 LYS A C 1
ATOM 705 O O . LYS A 1 89 ? -1.224 -7.432 1.068 1.00 93.44 89 LYS A O 1
ATOM 710 N N . ALA A 1 90 ? -0.160 -5.963 -0.257 1.00 92.31 90 ALA A N 1
ATOM 711 C CA . ALA A 1 90 ? -0.736 -4.778 0.382 1.00 92.31 90 ALA A CA 1
ATOM 712 C C . ALA A 1 90 ? -2.268 -4.701 0.221 1.00 92.31 90 ALA A C 1
ATOM 714 O O . ALA A 1 90 ? -2.956 -4.232 1.122 1.00 92.31 90 ALA A O 1
ATOM 715 N N . ALA A 1 91 ? -2.816 -5.173 -0.901 1.00 93.75 91 ALA A N 1
ATOM 716 C CA . ALA A 1 91 ? -4.261 -5.234 -1.110 1.00 93.75 91 ALA A CA 1
ATOM 717 C C . ALA A 1 91 ? -4.939 -6.303 -0.244 1.00 93.75 91 ALA A C 1
ATOM 719 O O . ALA A 1 91 ? -5.985 -6.037 0.341 1.00 93.75 91 ALA A O 1
ATOM 720 N N . ASN A 1 92 ? -4.314 -7.471 -0.092 1.00 94.62 92 ASN A N 1
ATOM 721 C CA . ASN A 1 92 ? -4.792 -8.512 0.814 1.00 94.62 92 ASN A CA 1
ATOM 722 C C . ASN A 1 92 ? -4.757 -8.026 2.272 1.00 94.62 92 ASN A C 1
ATOM 724 O O . ASN A 1 92 ? -5.707 -8.253 3.016 1.00 94.62 92 ASN A O 1
ATOM 728 N N . GLU A 1 93 ? -3.698 -7.311 2.672 1.00 94.69 93 GLU A N 1
ATOM 729 C CA . GLU A 1 93 ? -3.603 -6.669 3.992 1.00 94.69 93 GLU A CA 1
ATOM 730 C C . GLU A 1 93 ? -4.749 -5.662 4.211 1.00 94.69 93 GLU A C 1
ATOM 732 O O . GLU A 1 93 ? -5.371 -5.681 5.271 1.00 94.69 93 GLU A O 1
ATOM 737 N N . ILE A 1 94 ? -5.097 -4.846 3.203 1.00 95.69 94 ILE A N 1
ATOM 738 C CA . ILE A 1 94 ? -6.269 -3.950 3.259 1.00 95.69 94 ILE A CA 1
ATOM 739 C C . ILE A 1 94 ? -7.557 -4.748 3.452 1.00 95.69 94 ILE A C 1
ATOM 741 O O . ILE A 1 94 ? -8.317 -4.440 4.363 1.00 95.69 94 ILE A O 1
ATOM 745 N N . GLN A 1 95 ? -7.788 -5.786 2.647 1.00 96.25 95 GLN A N 1
ATOM 746 C CA . GLN A 1 95 ? -9.018 -6.575 2.721 1.00 96.25 95 GLN A CA 1
ATOM 747 C C . GLN A 1 95 ? -9.183 -7.248 4.095 1.00 96.25 95 GLN A C 1
ATOM 749 O O . GLN A 1 95 ? -10.281 -7.289 4.649 1.00 96.25 95 GLN A O 1
ATOM 754 N N . ILE A 1 96 ? -8.092 -7.765 4.666 1.00 96.38 96 ILE A N 1
ATOM 755 C CA . ILE A 1 96 ? -8.088 -8.352 6.011 1.00 96.38 96 ILE A CA 1
ATOM 756 C C . ILE A 1 96 ? -8.372 -7.278 7.068 1.00 96.38 96 ILE A C 1
ATOM 758 O O . ILE A 1 96 ? -9.172 -7.512 7.976 1.00 96.38 96 ILE A O 1
ATOM 762 N N . ALA A 1 97 ? -7.737 -6.109 6.962 1.00 95.19 97 ALA A N 1
ATOM 763 C CA . ALA A 1 97 ? -7.947 -5.007 7.894 1.00 95.19 97 ALA A CA 1
ATOM 764 C C . AL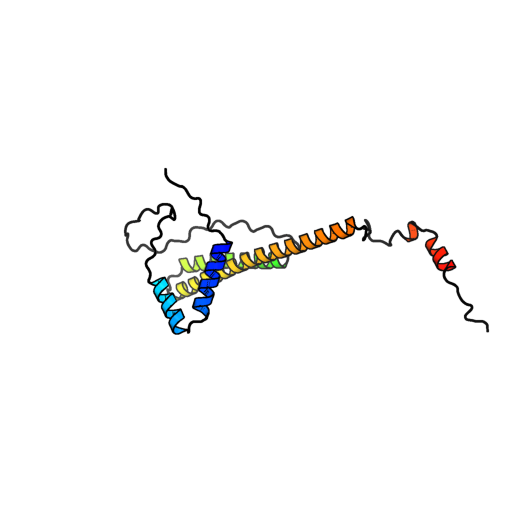A A 1 97 ? -9.378 -4.450 7.820 1.00 95.19 97 ALA A C 1
ATOM 766 O O . ALA A 1 97 ? -9.957 -4.149 8.858 1.00 95.19 97 ALA A O 1
ATOM 767 N N . GLU A 1 98 ? -9.974 -4.372 6.628 1.00 95.62 98 GLU A N 1
ATOM 768 C CA . GLU A 1 98 ? -11.364 -3.946 6.421 1.00 95.62 98 GLU A CA 1
ATOM 769 C C . GLU A 1 98 ? -12.357 -4.928 7.050 1.00 95.62 98 GLU A C 1
ATOM 771 O O . GLU A 1 98 ? -13.270 -4.497 7.751 1.00 95.62 98 GLU A O 1
ATOM 776 N N . LYS A 1 99 ? -12.144 -6.243 6.904 1.00 96.62 99 LYS A N 1
ATOM 777 C CA . LYS A 1 99 ? -12.965 -7.250 7.601 1.00 96.62 99 LYS A CA 1
ATOM 778 C C . LYS A 1 99 ? -12.889 -7.082 9.121 1.00 96.62 99 LYS A C 1
ATOM 780 O O . LYS A 1 99 ? -13.918 -6.924 9.773 1.00 96.62 99 LYS A O 1
ATOM 785 N N . LYS A 1 100 ? -11.673 -6.997 9.673 1.00 96.56 100 LYS A N 1
ATOM 786 C CA . LYS A 1 100 ? -11.470 -6.755 11.113 1.00 96.56 100 LYS A CA 1
ATOM 787 C C . LYS A 1 100 ? -12.109 -5.445 11.574 1.00 96.56 100 LYS A C 1
ATOM 789 O O . LYS A 1 100 ? -12.663 -5.386 12.665 1.00 96.56 100 LYS A O 1
ATOM 794 N N . LEU A 1 101 ? -12.042 -4.393 10.757 1.00 96.62 101 LEU A N 1
ATOM 795 C CA . LEU A 1 101 ? -12.660 -3.105 11.058 1.00 96.62 101 LEU A CA 1
ATOM 796 C C . LEU A 1 101 ? -14.172 -3.259 11.248 1.00 96.62 101 LEU A C 1
ATOM 798 O O . LEU A 1 101 ? -14.696 -2.773 12.245 1.00 96.62 101 LEU A O 1
ATOM 802 N N . THR A 1 102 ? -14.848 -3.969 10.340 1.00 96.44 102 THR A N 1
ATOM 803 C CA . THR A 1 102 ? -16.298 -4.189 10.452 1.00 96.44 102 THR A CA 1
ATOM 804 C C . THR A 1 102 ? -16.676 -4.980 11.705 1.00 96.44 102 THR A C 1
ATOM 806 O O . THR A 1 102 ? -17.643 -4.624 12.375 1.00 96.44 102 THR A O 1
ATOM 809 N N . GLU A 1 103 ? -15.882 -5.985 12.086 1.00 96.62 103 GLU A N 1
ATOM 810 C CA . GLU A 1 103 ? -16.079 -6.747 13.328 1.00 96.62 103 GLU A CA 1
ATOM 811 C C . GLU A 1 103 ? -15.920 -5.851 14.567 1.00 96.62 103 GLU A C 1
ATOM 813 O O . GLU A 1 103 ? -16.774 -5.854 15.454 1.00 96.62 103 GLU A O 1
ATOM 818 N N . PHE A 1 104 ? -14.872 -5.021 14.624 1.00 96.69 104 PHE A N 1
ATOM 819 C CA . PHE A 1 104 ? -14.674 -4.098 15.746 1.00 96.69 104 PHE A CA 1
ATOM 820 C C . PHE A 1 104 ? -15.735 -2.995 15.806 1.00 96.69 104 PHE A C 1
ATOM 822 O O . PHE A 1 104 ? -16.132 -2.600 16.901 1.00 96.69 104 PHE A O 1
ATOM 829 N N . GLU A 1 105 ? -16.222 -2.506 14.665 1.00 94.94 105 GLU A N 1
ATOM 830 C CA . GLU A 1 105 ? -17.335 -1.551 14.621 1.00 94.94 105 GLU A CA 1
ATOM 831 C C . GLU A 1 105 ? -18.630 -2.178 15.163 1.00 94.94 105 GLU A C 1
ATOM 833 O O . GLU A 1 105 ? -19.345 -1.532 15.930 1.00 94.94 105 GLU A O 1
ATOM 838 N N . GLN A 1 106 ? -18.904 -3.449 14.853 1.00 96.88 106 GLN A N 1
ATOM 839 C CA . GLN A 1 106 ? -20.029 -4.184 15.444 1.00 96.88 106 GLN A CA 1
ATOM 840 C C . GLN A 1 106 ? -19.868 -4.344 16.958 1.00 96.88 106 GLN A C 1
ATOM 842 O O . GLN A 1 106 ? -20.784 -3.995 17.704 1.00 96.88 106 GLN A O 1
ATOM 847 N N . ILE A 1 107 ? -18.697 -4.801 17.415 1.00 95.31 107 ILE A N 1
ATOM 848 C CA . ILE A 1 107 ? -18.377 -4.953 18.842 1.00 95.31 107 ILE A CA 1
ATOM 849 C C . ILE A 1 107 ? -18.564 -3.625 19.582 1.00 95.31 107 ILE A C 1
ATOM 851 O O . ILE A 1 107 ? -19.189 -3.589 20.642 1.00 95.31 107 ILE A O 1
ATOM 855 N N . TYR A 1 108 ? -18.080 -2.522 19.012 1.00 95.56 108 TYR A N 1
ATOM 856 C CA . TYR A 1 108 ? -18.213 -1.191 19.600 1.00 95.56 108 TYR A CA 1
ATOM 857 C C . TYR A 1 108 ? -19.676 -0.781 19.822 1.00 95.56 108 TYR A C 1
ATOM 859 O O . TYR A 1 108 ? -19.984 -0.158 20.838 1.00 95.56 108 TYR A O 1
ATOM 867 N N . ASN A 1 109 ? -20.566 -1.139 18.891 1.00 94.69 109 ASN A N 1
ATOM 868 C CA . ASN A 1 109 ? -21.984 -0.784 18.949 1.00 94.69 109 ASN A CA 1
ATOM 869 C C . ASN A 1 109 ? -22.773 -1.612 19.975 1.00 94.69 109 ASN A C 1
ATOM 871 O O . ASN A 1 109 ? -23.725 -1.097 20.554 1.00 94.69 109 ASN A O 1
ATOM 875 N N . ILE A 1 110 ? -22.399 -2.878 20.198 1.00 95.88 110 ILE A N 1
ATOM 876 C CA . ILE A 1 110 ? -23.106 -3.774 21.135 1.00 95.88 110 ILE A CA 1
ATOM 877 C C . ILE A 1 110 ? -22.541 -3.724 22.558 1.00 95.88 110 ILE A C 1
ATOM 879 O O . ILE A 1 110 ? -23.215 -4.110 23.510 1.00 95.88 110 ILE A O 1
ATOM 883 N N . THR A 1 111 ? -21.296 -3.275 22.719 1.00 95.75 111 THR A N 1
ATOM 884 C CA . THR A 1 111 ? -20.634 -3.235 24.025 1.00 95.75 111 THR A CA 1
ATOM 885 C C . THR A 1 111 ? -21.220 -2.120 24.885 1.00 95.75 111 THR A C 1
ATOM 887 O O . THR A 1 111 ? -21.283 -0.970 24.460 1.00 95.75 111 THR A O 1
ATOM 890 N N . THR A 1 112 ? -21.571 -2.435 26.132 1.00 95.56 112 THR A N 1
ATOM 891 C CA . THR A 1 112 ? -21.973 -1.437 27.142 1.00 95.56 112 THR A CA 1
ATOM 892 C C . THR A 1 112 ? -20.817 -1.032 28.065 1.00 95.56 112 THR A C 1
ATOM 894 O O . THR A 1 112 ? -20.778 0.107 28.523 1.00 95.56 112 THR A O 1
ATOM 897 N N . ASP A 1 113 ? -19.852 -1.929 28.296 1.00 97.00 113 ASP A N 1
ATOM 898 C CA . ASP A 1 113 ? -18.664 -1.665 29.114 1.00 97.00 113 ASP A CA 1
ATOM 899 C C . ASP A 1 113 ? -17.803 -0.520 28.546 1.00 97.00 113 ASP A C 1
ATOM 901 O O . ASP A 1 113 ? -17.387 -0.536 27.384 1.00 97.00 113 ASP A O 1
ATOM 905 N N . SER A 1 114 ? -17.538 0.497 29.367 1.00 94.50 114 SER A N 1
ATOM 906 C CA . SER A 1 114 ? -16.887 1.736 28.926 1.00 94.50 114 SER A CA 1
ATOM 907 C C . SER A 1 114 ? -15.411 1.540 28.583 1.00 94.50 114 SER A C 1
ATOM 909 O O . SER A 1 114 ? -14.932 2.103 27.592 1.00 94.50 114 SER A O 1
ATOM 911 N N . GLN A 1 115 ? -14.700 0.721 29.358 1.00 95.88 115 GLN A N 1
ATOM 912 C CA . GLN A 1 115 ? -13.281 0.456 29.155 1.00 95.88 115 GLN A CA 1
ATOM 913 C C . GLN A 1 115 ? -13.069 -0.339 27.863 1.00 95.88 115 GLN A C 1
ATOM 915 O O . GLN A 1 115 ? -12.268 0.052 27.009 1.00 95.88 115 GLN A O 1
ATOM 920 N N . PHE A 1 116 ? -13.864 -1.387 27.659 1.00 95.62 116 PHE A N 1
ATOM 921 C CA . PHE A 1 116 ? -13.822 -2.199 26.451 1.00 95.62 116 PHE A CA 1
ATOM 922 C C . PHE A 1 116 ? -14.228 -1.403 25.204 1.00 95.62 116 PHE A C 1
ATOM 924 O O . PHE A 1 116 ? -13.603 -1.547 24.147 1.00 95.62 116 PHE A O 1
ATOM 931 N N . ARG A 1 117 ? -15.211 -0.494 25.311 1.00 95.62 117 ARG A N 1
ATOM 932 C CA . ARG A 1 117 ? -15.553 0.432 24.215 1.00 95.62 117 ARG A CA 1
ATOM 933 C C . ARG A 1 117 ? -14.388 1.345 23.847 1.00 95.62 117 ARG A C 1
ATOM 935 O O . ARG A 1 117 ? -14.135 1.536 22.656 1.00 95.62 117 ARG A O 1
ATOM 942 N N . LEU A 1 118 ? -13.687 1.913 24.830 1.00 96.12 118 LEU A N 1
ATOM 943 C CA . LEU A 1 118 ? -12.539 2.790 24.583 1.00 96.12 118 LEU A CA 1
ATOM 944 C C . LEU A 1 118 ? -11.400 2.039 23.883 1.00 96.12 118 LEU A C 1
ATOM 946 O O . LEU A 1 118 ? -10.823 2.545 22.916 1.00 96.12 118 LEU A O 1
ATOM 950 N N . ASP A 1 119 ? -11.092 0.827 24.335 1.00 96.62 119 ASP A N 1
ATOM 951 C CA . ASP A 1 119 ? -10.024 0.021 23.744 1.00 96.62 119 ASP A CA 1
ATOM 952 C C . ASP A 1 119 ? -10.386 -0.457 22.331 1.00 96.62 119 ASP A C 1
ATOM 954 O O . ASP A 1 119 ? -9.561 -0.377 21.413 1.00 96.62 119 ASP A O 1
ATOM 958 N N . THR A 1 120 ? -11.652 -0.818 22.109 1.00 96.44 120 THR A N 1
ATOM 959 C CA . THR A 1 120 ? -12.186 -1.108 20.772 1.00 96.44 120 THR A CA 1
ATOM 960 C C . THR A 1 120 ? -12.068 0.107 19.849 1.00 96.44 120 THR A C 1
ATOM 962 O O . THR A 1 120 ? -11.600 -0.016 18.716 1.00 96.44 120 THR A O 1
ATOM 965 N N . PHE A 1 121 ? -12.408 1.306 20.331 1.00 95.75 121 PHE A N 1
ATOM 966 C CA . PHE A 1 121 ? -12.288 2.543 19.556 1.00 95.75 121 PHE A CA 1
ATOM 967 C C . PHE A 1 121 ? -10.840 2.839 19.141 1.00 95.75 121 PHE A C 1
ATOM 969 O O . PHE A 1 121 ? -10.578 3.153 17.975 1.00 95.75 121 PHE A O 1
ATOM 976 N N . LYS A 1 122 ? -9.875 2.672 20.057 1.00 96.88 122 LYS A N 1
ATOM 977 C CA . LYS A 1 122 ? -8.442 2.789 19.728 1.00 96.88 122 LYS A CA 1
ATOM 978 C C . LYS A 1 122 ? -8.042 1.784 18.646 1.00 96.88 122 LYS A C 1
ATOM 980 O O . LYS A 1 122 ? -7.306 2.137 17.721 1.00 96.88 122 LYS A O 1
ATOM 985 N N . LYS A 1 123 ? -8.549 0.548 18.721 1.00 97.00 123 LYS A N 1
ATOM 986 C CA . LYS A 1 123 ? -8.253 -0.487 17.726 1.00 97.00 123 LYS A CA 1
ATOM 987 C C . LYS A 1 123 ? -8.812 -0.139 16.346 1.00 97.00 123 LYS A C 1
ATOM 989 O O . LYS A 1 123 ? -8.074 -0.247 15.365 1.00 97.00 123 LYS A O 1
ATOM 994 N N . ILE A 1 124 ? -10.045 0.364 16.276 1.00 97.00 124 ILE A N 1
ATOM 995 C CA . ILE A 1 124 ? -10.648 0.897 15.042 1.00 97.00 124 ILE A CA 1
ATOM 996 C C . ILE A 1 124 ? -9.760 1.997 14.446 1.00 97.00 124 ILE A C 1
ATOM 998 O O . ILE A 1 124 ? -9.464 1.960 13.252 1.00 97.00 124 ILE A O 1
ATOM 1002 N N . GLY A 1 125 ? -9.289 2.942 15.268 1.00 96.81 125 GLY A N 1
ATOM 1003 C CA . GLY A 1 125 ? -8.353 3.986 14.838 1.00 96.81 125 GLY A CA 1
ATOM 1004 C C . GLY A 1 125 ? -7.088 3.407 14.199 1.00 96.81 125 GLY A C 1
ATOM 1005 O O . GLY A 1 125 ? -6.779 3.721 13.050 1.00 96.81 125 GLY A O 1
ATOM 1006 N N . SER A 1 126 ? -6.426 2.476 14.893 1.00 97.38 126 SER A N 1
ATOM 1007 C CA . SER A 1 126 ? -5.201 1.834 14.391 1.00 97.38 126 SER A CA 1
ATOM 1008 C C . SER A 1 126 ? -5.399 1.097 13.058 1.00 97.38 126 SER A C 1
ATOM 1010 O O . SER A 1 126 ? -4.561 1.208 12.165 1.00 97.38 126 SER A O 1
ATOM 1012 N N . LEU A 1 127 ? -6.534 0.410 12.880 1.00 97.06 127 LEU A N 1
ATOM 1013 C CA . LEU A 1 127 ? -6.865 -0.286 11.633 1.00 97.06 127 LEU A CA 1
ATOM 1014 C C . LEU A 1 127 ? -7.121 0.697 10.484 1.00 97.06 127 LEU A C 1
ATOM 1016 O O . LEU A 1 127 ? -6.692 0.456 9.356 1.00 97.06 127 LEU A O 1
ATOM 1020 N N . ARG A 1 128 ? -7.780 1.832 10.751 1.00 97.06 128 ARG A N 1
ATOM 1021 C CA . ARG A 1 128 ? -7.983 2.884 9.738 1.00 97.06 128 ARG A CA 1
ATOM 1022 C C . ARG A 1 128 ? -6.656 3.475 9.266 1.00 97.06 128 ARG A C 1
ATOM 1024 O O . ARG A 1 128 ? -6.504 3.744 8.070 1.00 97.06 128 ARG A O 1
ATOM 1031 N N . ASP A 1 129 ? -5.704 3.654 10.174 1.00 97.00 129 ASP A N 1
ATOM 1032 C CA . ASP A 1 129 ? -4.368 4.145 9.834 1.00 97.00 129 ASP A CA 1
ATOM 1033 C C . ASP A 1 129 ? -3.561 3.109 9.042 1.00 97.00 129 ASP A C 1
ATOM 1035 O O . ASP A 1 129 ? -2.918 3.463 8.049 1.00 97.00 129 ASP A O 1
ATOM 1039 N N . GLU A 1 130 ? -3.664 1.825 9.393 1.00 96.94 130 GLU A N 1
ATOM 1040 C CA . GLU A 1 130 ? -3.067 0.722 8.631 1.00 96.94 130 GLU A CA 1
ATOM 1041 C C . GLU A 1 130 ? -3.612 0.663 7.194 1.00 96.94 130 GLU A C 1
ATOM 1043 O O . GLU A 1 130 ? -2.837 0.659 6.232 1.00 96.94 130 GLU A O 1
ATOM 1048 N N . ILE A 1 131 ? -4.939 0.723 7.025 1.00 96.88 131 ILE A N 1
ATOM 1049 C CA . ILE A 1 131 ? -5.589 0.764 5.704 1.00 96.88 131 ILE A CA 1
ATOM 1050 C C . ILE A 1 131 ? -5.081 1.963 4.894 1.00 96.88 131 ILE A C 1
ATOM 1052 O O . ILE A 1 131 ? -4.722 1.822 3.720 1.00 96.88 131 ILE A O 1
ATOM 1056 N N . ARG A 1 132 ? -5.010 3.152 5.507 1.00 97.38 132 ARG A N 1
ATOM 1057 C CA . ARG A 1 132 ? -4.505 4.370 4.851 1.00 97.38 132 ARG A CA 1
ATOM 1058 C C . ARG A 1 132 ? -3.051 4.209 4.407 1.00 97.38 132 ARG A C 1
ATOM 1060 O O . ARG A 1 132 ? -2.714 4.561 3.272 1.00 97.38 132 ARG A O 1
ATOM 1067 N N . SER A 1 133 ? -2.205 3.663 5.277 1.00 97.12 133 SER A N 1
ATOM 1068 C CA . SER A 1 133 ? -0.794 3.397 4.994 1.00 97.12 133 SER A CA 1
ATOM 1069 C C . SER A 1 133 ? -0.633 2.440 3.809 1.00 97.12 133 SER A C 1
ATOM 1071 O O . SER A 1 133 ? 0.079 2.751 2.845 1.00 97.12 133 SER A O 1
ATOM 1073 N N . ASN A 1 134 ? -1.374 1.329 3.807 1.00 95.62 134 ASN A N 1
ATOM 1074 C CA . ASN A 1 134 ? -1.324 0.336 2.736 1.00 95.62 134 ASN A CA 1
ATOM 1075 C C . ASN A 1 134 ? -1.851 0.880 1.401 1.00 95.62 134 ASN A C 1
ATOM 1077 O O . ASN A 1 134 ? -1.226 0.647 0.361 1.00 95.62 134 ASN A O 1
ATOM 1081 N N . LYS A 1 135 ? -2.912 1.703 1.408 1.00 95.31 135 LYS A N 1
ATOM 1082 C CA . LYS A 1 135 ? -3.367 2.428 0.204 1.00 95.31 135 LYS A CA 1
ATOM 1083 C C . LYS A 1 135 ? -2.252 3.324 -0.354 1.00 95.31 135 LYS A C 1
ATOM 1085 O O . LYS A 1 135 ? -1.961 3.287 -1.552 1.00 95.31 135 LYS A O 1
ATOM 1090 N N . GLY A 1 136 ? -1.554 4.059 0.514 1.00 95.06 136 GLY A N 1
ATOM 1091 C CA . GLY A 1 136 ? -0.388 4.864 0.132 1.00 95.06 136 GLY A CA 1
ATOM 1092 C C . GLY A 1 136 ? 0.766 4.032 -0.445 1.00 95.06 136 GLY A C 1
ATOM 1093 O O . GLY A 1 136 ? 1.387 4.426 -1.439 1.00 95.06 136 GLY A O 1
ATOM 1094 N N . LYS A 1 137 ? 1.037 2.856 0.132 1.00 95.44 137 LYS A N 1
ATOM 1095 C CA . LYS A 1 137 ? 2.056 1.909 -0.347 1.00 95.44 137 LYS A CA 1
ATOM 1096 C C . LYS A 1 137 ? 1.746 1.409 -1.758 1.00 95.44 137 LYS A C 1
ATOM 1098 O O . LYS A 1 137 ? 2.638 1.429 -2.606 1.00 95.44 137 LYS A O 1
ATOM 1103 N N . ILE A 1 138 ? 0.493 1.050 -2.046 1.00 94.00 138 ILE A N 1
ATOM 1104 C CA . ILE A 1 138 ? 0.063 0.637 -3.393 1.00 94.00 138 ILE A CA 1
ATOM 1105 C C . ILE A 1 138 ? 0.309 1.756 -4.413 1.00 94.00 138 ILE A C 1
ATOM 1107 O O . ILE A 1 138 ? 0.879 1.495 -5.473 1.00 94.00 138 ILE A O 1
ATOM 1111 N N . ILE A 1 139 ? -0.037 3.008 -4.092 1.00 94.94 139 ILE A N 1
ATOM 1112 C CA . ILE A 1 139 ? 0.200 4.157 -4.987 1.00 94.94 139 ILE A CA 1
ATOM 1113 C C . ILE A 1 139 ? 1.695 4.306 -5.304 1.00 94.94 139 ILE A C 1
ATOM 1115 O O . ILE A 1 139 ? 2.071 4.464 -6.468 1.00 94.94 139 ILE A O 1
ATOM 1119 N N . LYS A 1 140 ? 2.563 4.226 -4.286 1.00 95.06 140 LYS A N 1
ATOM 1120 C CA . LYS A 1 140 ? 4.023 4.302 -4.469 1.00 95.06 140 LYS A CA 1
ATOM 1121 C C . LYS A 1 140 ? 4.543 3.165 -5.352 1.00 95.06 140 LYS A C 1
ATOM 1123 O O . LYS A 1 140 ? 5.316 3.419 -6.276 1.00 95.06 140 LYS A O 1
ATOM 1128 N N . LEU A 1 141 ? 4.087 1.936 -5.109 1.00 93.00 141 LEU A N 1
ATOM 1129 C CA . LEU A 1 141 ? 4.470 0.765 -5.900 1.00 93.00 141 LEU A CA 1
ATOM 1130 C C . LEU A 1 141 ? 4.027 0.892 -7.363 1.00 93.00 141 LEU A C 1
ATOM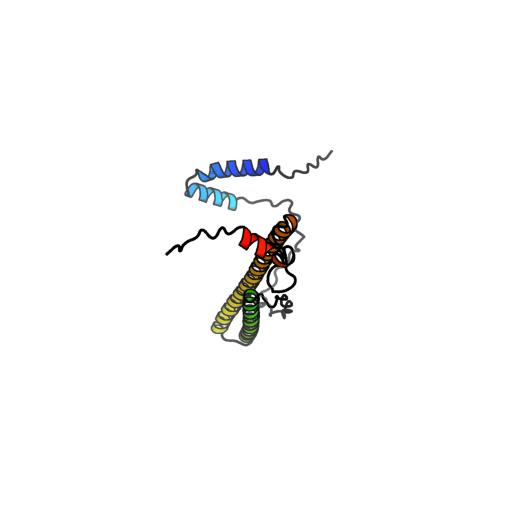 1132 O O . LEU A 1 141 ? 4.823 0.613 -8.259 1.00 93.00 141 LEU A O 1
ATOM 1136 N N . LYS A 1 142 ? 2.804 1.375 -7.621 1.00 92.69 142 LYS A N 1
ATOM 1137 C CA . LYS A 1 142 ? 2.308 1.632 -8.984 1.00 92.69 142 LYS A CA 1
ATOM 1138 C C . LYS A 1 142 ? 3.156 2.685 -9.709 1.00 92.69 142 LYS A C 1
ATOM 1140 O O . LYS A 1 142 ? 3.517 2.484 -10.868 1.00 92.69 142 LYS A O 1
ATOM 1145 N N . ARG A 1 143 ? 3.541 3.772 -9.027 1.00 94.31 143 ARG A N 1
ATOM 1146 C CA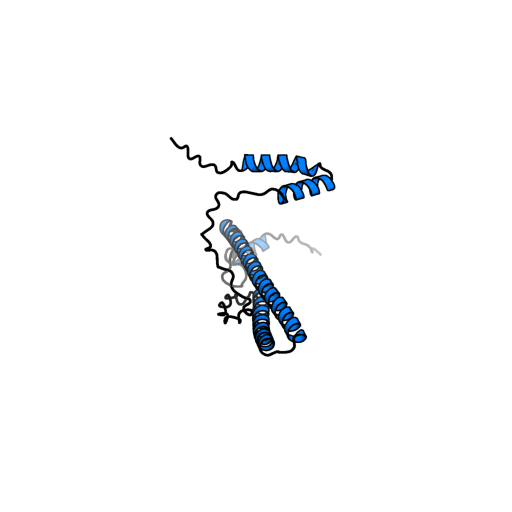 . ARG A 1 143 ? 4.433 4.804 -9.594 1.00 94.31 143 ARG A CA 1
ATOM 1147 C C . ARG A 1 143 ? 5.812 4.250 -9.951 1.00 94.31 143 ARG A C 1
ATOM 1149 O O . ARG A 1 143 ? 6.296 4.513 -11.048 1.00 94.31 143 ARG A O 1
ATOM 1156 N N . ASN A 1 144 ? 6.421 3.467 -9.059 1.00 94.00 144 ASN A N 1
ATOM 1157 C CA . ASN A 1 144 ? 7.719 2.839 -9.318 1.00 94.00 144 ASN A CA 1
ATOM 1158 C C . ASN A 1 144 ? 7.637 1.876 -10.517 1.00 94.00 144 ASN A C 1
ATOM 1160 O O . ASN A 1 144 ? 8.441 1.974 -11.442 1.00 94.00 144 ASN A O 1
ATOM 1164 N N . ALA A 1 145 ? 6.605 1.027 -10.564 1.00 89.62 145 ALA A N 1
ATOM 1165 C CA . ALA A 1 145 ? 6.395 0.109 -11.681 1.00 89.62 145 ALA A CA 1
ATOM 1166 C C . ALA A 1 145 ? 6.273 0.849 -13.028 1.00 89.62 145 ALA A C 1
ATOM 1168 O O . ALA A 1 145 ? 6.907 0.449 -14.006 1.00 89.62 145 ALA A O 1
ATOM 1169 N N . ASN A 1 146 ? 5.528 1.962 -13.063 1.00 93.06 146 ASN A N 1
ATOM 1170 C CA . ASN A 1 146 ? 5.390 2.810 -14.251 1.00 93.06 146 ASN A CA 1
ATOM 1171 C C . ASN A 1 146 ? 6.728 3.436 -14.673 1.00 93.06 146 ASN A C 1
ATOM 1173 O O . ASN A 1 146 ? 7.078 3.414 -15.851 1.00 93.06 146 ASN A O 1
ATOM 1177 N N . TYR A 1 147 ? 7.497 3.954 -13.713 1.00 94.38 147 TYR A N 1
ATOM 1178 C CA . TYR A 1 147 ? 8.828 4.495 -13.978 1.00 94.38 147 TYR A CA 1
ATOM 1179 C C . TYR A 1 147 ? 9.755 3.432 -14.582 1.00 94.38 147 TYR A C 1
ATOM 1181 O O . TYR A 1 147 ? 10.335 3.650 -15.646 1.00 94.38 147 TYR A O 1
ATOM 1189 N N . ALA A 1 148 ? 9.826 2.251 -13.963 1.00 91.31 148 ALA A N 1
ATOM 1190 C CA . ALA A 1 148 ? 10.646 1.147 -14.450 1.00 91.31 148 ALA A CA 1
ATOM 1191 C C . ALA A 1 148 ? 10.230 0.707 -15.864 1.00 91.31 148 ALA A C 1
ATOM 1193 O O . ALA A 1 148 ? 11.084 0.425 -16.706 1.00 91.31 148 ALA A O 1
ATOM 1194 N N . GLN A 1 149 ? 8.926 0.681 -16.148 1.00 91.81 149 GLN A N 1
ATOM 1195 C CA . GLN A 1 149 ? 8.405 0.399 -17.482 1.00 91.81 149 GLN A CA 1
ATOM 1196 C C . GLN A 1 149 ? 8.854 1.450 -18.506 1.00 91.81 149 GLN A C 1
ATOM 1198 O O . GLN A 1 149 ? 9.427 1.077 -19.528 1.00 91.81 149 GLN A O 1
ATOM 1203 N N . LYS A 1 150 ? 8.693 2.743 -18.207 1.00 94.19 150 LYS A N 1
ATOM 1204 C CA . LYS A 1 150 ? 9.140 3.835 -19.089 1.00 94.19 150 LYS A CA 1
ATOM 1205 C C . LYS A 1 150 ? 10.643 3.789 -19.357 1.00 94.19 150 LYS A C 1
ATOM 1207 O O . LYS A 1 150 ? 11.069 4.023 -20.484 1.00 94.19 150 LYS A O 1
ATOM 1212 N N . CYS A 1 151 ? 11.458 3.468 -18.353 1.00 92.88 151 CYS A N 1
ATOM 1213 C CA . CYS A 1 151 ? 12.900 3.285 -18.538 1.00 92.88 151 CYS A CA 1
ATOM 1214 C C . CYS A 1 151 ? 13.211 2.127 -19.495 1.00 92.88 151 CYS A C 1
ATOM 1216 O O . CYS A 1 151 ? 14.043 2.283 -20.388 1.00 92.88 151 CYS A O 1
ATOM 1218 N N . ARG A 1 152 ? 12.521 0.986 -19.349 1.00 90.44 152 ARG A N 1
ATOM 1219 C CA . ARG A 1 152 ? 12.671 -0.157 -20.266 1.00 90.44 152 ARG A CA 1
ATOM 1220 C C . ARG A 1 152 ? 12.249 0.192 -21.690 1.00 90.44 152 ARG A C 1
ATOM 1222 O O . ARG A 1 152 ? 12.943 -0.191 -22.623 1.00 90.44 152 ARG A O 1
ATOM 1229 N N . GLU A 1 153 ? 11.154 0.926 -21.858 1.00 92.94 153 GLU A N 1
ATOM 1230 C CA . GLU A 1 153 ? 10.680 1.386 -23.168 1.00 92.94 153 GLU A CA 1
ATOM 1231 C C . GLU A 1 153 ? 11.672 2.348 -23.827 1.00 92.94 153 GLU A C 1
ATOM 1233 O O . GLU A 1 153 ? 11.998 2.168 -24.996 1.00 92.94 153 GLU A O 1
ATOM 1238 N N . LYS A 1 154 ? 12.219 3.317 -23.081 1.00 92.44 154 LYS A N 1
ATOM 1239 C CA . LYS A 1 154 ? 13.266 4.221 -23.588 1.00 92.44 154 LYS A CA 1
ATOM 1240 C C . LYS A 1 154 ? 14.509 3.459 -24.034 1.00 92.44 154 LYS A C 1
ATOM 1242 O O . LYS A 1 154 ? 14.981 3.672 -25.143 1.00 92.44 154 LYS A O 1
ATOM 1247 N N . LYS A 1 155 ? 15.006 2.543 -23.195 1.00 89.94 155 LYS A N 1
ATOM 1248 C CA . LYS A 1 155 ? 16.161 1.706 -23.544 1.00 89.94 155 LYS A CA 1
ATOM 1249 C C . LYS A 1 155 ? 15.876 0.873 -24.794 1.00 89.94 155 LYS A C 1
ATOM 1251 O O . LYS A 1 155 ? 16.722 0.793 -25.669 1.00 89.94 155 LYS A O 1
ATOM 1256 N N . ARG A 1 156 ? 14.678 0.292 -24.896 1.00 86.75 156 ARG A N 1
ATOM 1257 C CA . ARG A 1 156 ? 14.256 -0.485 -26.066 1.00 86.75 156 ARG A CA 1
ATOM 1258 C C . ARG A 1 156 ? 14.260 0.350 -27.349 1.00 86.75 156 ARG A C 1
ATOM 1260 O O . ARG A 1 156 ? 14.774 -0.131 -28.344 1.00 86.75 156 ARG A O 1
ATOM 1267 N N . LYS A 1 157 ? 13.740 1.582 -27.305 1.00 89.25 157 LYS A N 1
ATOM 1268 C CA . LYS A 1 157 ? 13.745 2.494 -28.460 1.00 89.25 157 LYS A CA 1
ATOM 1269 C C . LYS A 1 157 ? 15.160 2.815 -28.940 1.00 89.25 157 LYS A C 1
ATOM 1271 O O . LYS A 1 157 ? 15.416 2.667 -30.120 1.00 89.25 157 LYS A O 1
ATOM 1276 N N . ILE A 1 158 ? 16.075 3.156 -28.028 1.00 86.69 158 ILE A N 1
ATOM 1277 C CA . ILE A 1 158 ? 17.476 3.460 -28.378 1.00 86.69 158 ILE A CA 1
ATOM 1278 C C . ILE A 1 158 ? 18.154 2.256 -29.045 1.00 86.69 158 ILE A C 1
ATOM 1280 O O . ILE A 1 158 ? 18.814 2.407 -30.065 1.00 86.69 158 ILE A O 1
ATOM 1284 N N . LEU A 1 159 ? 17.960 1.053 -28.494 1.00 84.62 159 LEU A N 1
ATOM 1285 C CA . LEU A 1 159 ? 18.555 -0.167 -29.051 1.00 84.62 159 LEU A CA 1
ATOM 1286 C C . LEU A 1 159 ? 18.010 -0.501 -30.448 1.00 84.62 159 LEU A C 1
ATOM 1288 O O . LEU A 1 159 ? 18.757 -1.014 -31.277 1.00 84.62 159 LEU A O 1
ATOM 1292 N N . ASP A 1 160 ? 16.729 -0.214 -30.704 1.00 82.56 160 ASP A N 1
ATOM 1293 C CA . ASP A 1 160 ? 16.125 -0.389 -32.029 1.00 82.56 160 ASP A CA 1
ATOM 1294 C C . ASP A 1 160 ? 16.600 0.688 -33.019 1.00 82.56 160 ASP A C 1
ATOM 1296 O O . ASP A 1 160 ? 16.945 0.359 -34.151 1.00 82.56 160 ASP A O 1
ATOM 1300 N N . GLU A 1 161 ? 16.622 1.961 -32.600 1.00 84.81 161 GLU A N 1
ATOM 1301 C CA . GLU A 1 161 ? 17.029 3.113 -33.422 1.00 84.81 161 GLU A CA 1
ATOM 1302 C C . GLU A 1 161 ? 18.493 3.008 -33.857 1.00 84.81 161 GLU A C 1
ATOM 1304 O O . GLU A 1 161 ? 18.803 3.227 -35.026 1.00 84.81 161 GLU A O 1
ATOM 1309 N N . ASN A 1 162 ? 19.382 2.605 -32.948 1.00 82.75 162 ASN A N 1
ATOM 1310 C CA . ASN A 1 162 ? 20.804 2.443 -33.242 1.00 82.75 162 ASN A CA 1
ATOM 1311 C C . ASN A 1 162 ? 21.134 1.103 -33.935 1.00 82.75 162 ASN A C 1
ATOM 1313 O O . ASN A 1 162 ? 22.307 0.830 -34.178 1.00 82.75 162 ASN A O 1
ATOM 1317 N N . GLN A 1 163 ? 20.137 0.243 -34.209 1.00 69.44 163 GLN A N 1
ATOM 1318 C CA . GLN A 1 163 ? 20.325 -1.141 -34.685 1.00 69.44 163 GLN A CA 1
ATOM 1319 C C . GLN A 1 163 ? 21.348 -1.949 -33.855 1.00 69.44 163 GLN A C 1
ATOM 1321 O O . GLN A 1 163 ? 21.966 -2.893 -34.343 1.00 69.44 163 GLN A O 1
ATOM 1326 N N . GLU A 1 164 ? 21.512 -1.613 -32.573 1.00 67.25 164 GLU A N 1
ATOM 1327 C CA . GLU A 1 164 ? 22.500 -2.241 -31.686 1.00 67.25 164 GLU A CA 1
ATOM 1328 C C . GLU A 1 164 ? 22.120 -3.682 -31.317 1.00 67.25 164 GLU A C 1
ATOM 1330 O O . GLU A 1 164 ? 22.968 -4.461 -30.879 1.00 67.25 164 GLU A O 1
ATOM 1335 N N . VAL A 1 165 ? 20.841 -4.053 -31.458 1.00 68.56 165 VAL A N 1
ATOM 1336 C CA . VAL A 1 165 ? 20.328 -5.362 -31.038 1.00 68.56 165 VAL A CA 1
ATOM 1337 C C . VAL A 1 165 ? 19.465 -5.995 -32.122 1.00 68.56 165 VAL A C 1
ATOM 1339 O O . VAL A 1 165 ? 18.417 -5.475 -32.495 1.00 68.56 165 VAL A O 1
ATOM 1342 N N . ILE A 1 166 ? 19.861 -7.192 -32.558 1.00 67.06 166 ILE A N 1
ATOM 1343 C CA . ILE A 1 166 ? 19.049 -8.060 -33.415 1.00 67.06 166 ILE A CA 1
ATOM 1344 C C . ILE A 1 166 ? 18.045 -8.802 -32.525 1.00 67.06 166 ILE A C 1
ATOM 1346 O O . ILE A 1 166 ? 18.430 -9.547 -31.621 1.00 67.06 166 ILE A O 1
ATOM 1350 N N . ARG A 1 167 ? 16.746 -8.593 -32.762 1.00 64.88 167 ARG A N 1
ATOM 1351 C CA . ARG A 1 167 ? 15.679 -9.348 -32.092 1.00 64.88 167 ARG A CA 1
ATOM 1352 C C . ARG A 1 167 ? 15.437 -10.657 -32.833 1.00 64.88 167 ARG A C 1
ATOM 1354 O O . ARG A 1 167 ? 15.254 -10.651 -34.043 1.00 64.88 167 ARG A O 1
ATOM 1361 N N . TYR A 1 168 ? 15.396 -11.762 -32.097 1.00 67.44 168 TYR A N 1
ATOM 1362 C CA . TYR A 1 168 ? 15.085 -13.077 -32.648 1.00 67.44 168 TYR A CA 1
ATOM 1363 C C . TYR A 1 168 ? 13.638 -13.448 -32.328 1.00 67.44 168 TYR A C 1
ATOM 1365 O O . TYR A 1 168 ? 13.225 -13.382 -31.171 1.00 67.44 168 TYR A O 1
ATOM 1373 N N . ASP A 1 169 ? 12.892 -13.887 -33.340 1.00 66.50 169 ASP A N 1
ATOM 1374 C CA . ASP A 1 169 ? 11.498 -14.328 -33.181 1.00 66.50 169 ASP A CA 1
ATOM 1375 C C . ASP A 1 169 ? 11.377 -15.717 -32.535 1.00 66.50 169 ASP A C 1
ATOM 1377 O O . ASP A 1 169 ? 10.309 -16.095 -32.054 1.00 66.50 169 ASP A O 1
ATOM 1381 N N . LYS A 1 170 ? 12.464 -16.502 -32.520 1.00 64.81 170 LYS A N 1
ATOM 1382 C CA . LYS A 1 170 ? 12.499 -17.861 -31.966 1.00 64.81 170 LYS A CA 1
ATOM 1383 C C . LYS A 1 170 ? 13.740 -18.065 -31.091 1.00 64.81 170 LYS A C 1
ATOM 1385 O O . LYS A 1 170 ? 14.816 -17.595 -31.461 1.00 64.81 170 LYS A O 1
ATOM 1390 N N . PRO A 1 171 ? 13.631 -18.791 -29.964 1.00 62.88 171 PRO A N 1
ATOM 1391 C CA . PRO A 1 171 ? 14.801 -19.229 -29.211 1.00 62.88 171 PRO A CA 1
ATOM 1392 C C . PRO A 1 171 ? 15.639 -20.196 -30.068 1.00 62.88 171 PRO A C 1
ATOM 1394 O O . PRO A 1 171 ? 15.149 -21.243 -30.484 1.00 62.88 171 PRO A O 1
ATOM 1397 N N . GLY A 1 172 ? 16.889 -19.830 -30.360 1.00 62.47 172 GLY A N 1
ATOM 1398 C CA . GLY A 1 172 ? 17.798 -20.596 -31.223 1.00 62.47 172 GLY A CA 1
ATOM 1399 C C . GLY A 1 172 ? 19.017 -19.777 -31.666 1.00 62.47 172 GLY A C 1
ATOM 1400 O O . GLY A 1 172 ? 19.020 -18.556 -31.529 1.00 62.47 172 GLY A O 1
ATOM 1401 N N . ARG A 1 173 ? 20.074 -20.459 -32.146 1.00 58.12 173 ARG A N 1
ATOM 1402 C CA . ARG A 1 173 ? 21.367 -19.854 -32.539 1.00 58.12 173 ARG A CA 1
ATOM 1403 C C . ARG A 1 173 ? 21.181 -18.703 -33.551 1.00 58.12 173 ARG A C 1
ATOM 1405 O O . ARG A 1 173 ? 20.372 -18.853 -34.465 1.00 58.12 173 ARG A O 1
ATOM 1412 N N . PRO A 1 174 ? 21.964 -17.610 -33.451 1.00 60.88 174 PRO A N 1
ATOM 1413 C CA . PRO A 1 174 ? 21.935 -16.516 -34.416 1.00 60.88 174 PRO A CA 1
ATOM 1414 C C . PRO A 1 174 ? 22.184 -16.969 -35.853 1.00 60.88 174 PRO A C 1
ATOM 1416 O O . PRO A 1 174 ? 23.044 -17.810 -36.117 1.00 60.88 174 PRO A O 1
ATOM 1419 N N . SER A 1 175 ? 21.511 -16.301 -36.783 1.00 58.94 175 SER A N 1
ATOM 1420 C CA . SER A 1 175 ? 21.653 -16.431 -38.232 1.00 58.94 175 SER A CA 1
ATOM 1421 C C . SER A 1 1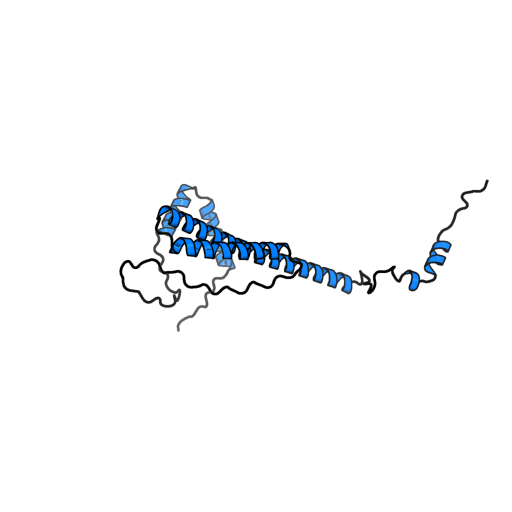75 ? 23.011 -15.998 -38.790 1.00 58.94 175 SER A C 1
ATOM 1423 O O . SER A 1 175 ? 23.181 -16.019 -39.999 1.00 58.94 175 SER A O 1
ATOM 1425 N N . LEU A 1 176 ? 24.009 -15.651 -37.969 1.00 58.44 176 LEU A N 1
ATOM 1426 C CA . LEU A 1 176 ? 25.310 -15.200 -38.478 1.00 58.44 176 LEU A CA 1
ATOM 1427 C C . LEU A 1 176 ? 25.983 -16.263 -39.371 1.00 58.44 176 LEU A C 1
ATOM 1429 O O . LEU A 1 176 ? 26.501 -15.934 -40.430 1.00 58.44 176 LEU A O 1
ATOM 1433 N N . LEU A 1 177 ? 25.875 -17.543 -38.992 1.00 55.12 177 LEU A N 1
ATOM 1434 C CA . LEU A 1 177 ? 26.338 -18.683 -39.800 1.00 55.12 177 LEU A CA 1
ATOM 1435 C C . LEU A 1 177 ? 25.439 -18.976 -41.016 1.00 55.12 177 LEU A C 1
ATOM 1437 O O . LEU A 1 177 ? 25.890 -19.592 -41.970 1.00 55.12 177 LEU A O 1
ATOM 1441 N N . PHE A 1 178 ? 24.175 -18.541 -40.999 1.00 60.53 178 PHE A N 1
ATOM 1442 C CA . PHE A 1 178 ? 23.264 -18.667 -42.144 1.00 60.53 178 PHE A CA 1
ATOM 1443 C C . PHE A 1 178 ? 23.448 -17.528 -43.158 1.00 60.53 178 PHE A C 1
ATOM 1445 O O . PHE A 1 178 ? 23.296 -17.744 -44.355 1.00 60.53 178 PHE A O 1
ATOM 1452 N N . ASN A 1 179 ? 23.799 -16.330 -42.688 1.00 63.53 179 ASN A N 1
ATOM 1453 C CA . ASN A 1 179 ? 24.102 -15.169 -43.523 1.00 63.53 179 ASN A CA 1
ATOM 1454 C C . ASN A 1 179 ? 25.498 -15.277 -44.156 1.00 63.53 179 ASN A C 1
ATOM 1456 O O . ASN A 1 179 ? 25.730 -14.732 -45.231 1.00 63.53 179 ASN A O 1
ATOM 1460 N N . HIS A 1 180 ? 26.409 -15.999 -43.502 1.00 67.88 180 HIS A N 1
ATOM 1461 C CA . HIS A 1 180 ? 27.762 -16.265 -43.976 1.00 67.88 180 HIS A CA 1
ATOM 1462 C C . HIS A 1 180 ? 28.036 -17.775 -43.911 1.00 67.88 180 HIS A C 1
ATOM 1464 O O . HIS A 1 180 ? 28.676 -18.243 -42.966 1.00 67.88 180 HIS A O 1
ATOM 1470 N N . PRO A 1 181 ? 27.543 -18.558 -44.890 1.00 72.00 181 PRO A N 1
ATOM 1471 C CA . PRO A 1 181 ? 27.729 -20.012 -44.903 1.00 72.00 181 PRO A CA 1
ATOM 1472 C C . PRO A 1 181 ? 29.211 -20.413 -44.940 1.00 72.00 181 PRO A C 1
ATOM 1474 O O . PRO A 1 181 ? 29.587 -21.456 -44.422 1.00 72.00 181 PRO A O 1
ATOM 1477 N N . ASN A 1 182 ? 30.051 -19.539 -45.489 1.00 74.50 182 ASN A N 1
ATOM 1478 C CA . ASN A 1 182 ? 31.502 -19.658 -45.593 1.00 74.50 182 ASN A CA 1
ATOM 1479 C C . ASN A 1 182 ? 32.267 -19.056 -44.400 1.00 74.50 182 ASN A C 1
ATOM 1481 O O . ASN A 1 182 ? 33.492 -19.012 -44.430 1.00 74.50 182 ASN A O 1
ATOM 1485 N N . LEU A 1 183 ? 31.591 -18.566 -43.352 1.00 79.19 183 LEU A N 1
ATOM 1486 C CA . LEU A 1 183 ? 32.271 -17.993 -42.182 1.00 79.19 183 LEU A CA 1
ATOM 1487 C C . LEU A 1 183 ? 33.136 -19.031 -41.468 1.00 79.19 183 LEU A C 1
ATOM 1489 O O . LEU A 1 183 ? 34.195 -18.699 -40.953 1.00 79.19 183 LEU A O 1
ATOM 1493 N N . HIS A 1 184 ? 32.671 -20.279 -41.432 1.00 73.50 184 HIS A N 1
ATOM 1494 C CA . HIS A 1 184 ? 33.420 -21.372 -40.830 1.00 73.50 184 HIS A CA 1
ATOM 1495 C C . HIS A 1 184 ? 34.716 -21.628 -41.604 1.00 73.50 184 HIS A C 1
ATOM 1497 O O . HIS A 1 184 ? 35.782 -21.626 -41.000 1.00 73.50 184 HIS A O 1
ATOM 1503 N N . ASP A 1 185 ? 34.628 -21.746 -42.928 1.00 78.69 185 ASP A N 1
ATOM 1504 C CA . ASP A 1 185 ? 35.789 -21.956 -43.799 1.00 78.69 185 ASP A CA 1
ATOM 1505 C C . ASP A 1 185 ? 36.756 -20.771 -43.711 1.00 78.69 185 ASP A C 1
ATOM 1507 O O . ASP A 1 185 ? 37.945 -20.961 -43.507 1.00 78.69 185 ASP A O 1
ATOM 1511 N N . HIS A 1 186 ? 36.236 -19.541 -43.699 1.00 79.00 186 HIS A N 1
ATOM 1512 C CA . HIS A 1 186 ? 37.051 -18.342 -43.522 1.00 79.00 186 HIS A CA 1
ATOM 1513 C C . HIS A 1 186 ? 37.780 -18.298 -42.170 1.00 79.00 186 HIS A C 1
ATOM 1515 O O . HIS A 1 186 ? 38.922 -17.849 -42.110 1.00 79.00 186 HIS A O 1
ATOM 1521 N N . ILE A 1 187 ? 37.147 -18.757 -41.082 1.00 79.25 187 ILE A N 1
ATOM 1522 C CA . ILE A 1 187 ? 37.800 -18.869 -39.770 1.00 79.25 187 ILE A CA 1
ATOM 1523 C C . ILE A 1 187 ? 38.899 -19.934 -39.815 1.00 79.25 187 ILE A C 1
ATOM 1525 O O . ILE A 1 187 ? 39.981 -19.676 -39.300 1.00 79.25 187 ILE A O 1
ATOM 1529 N N . HIS A 1 188 ? 38.653 -21.092 -40.437 1.00 76.38 188 HIS A N 1
ATOM 1530 C CA . HIS A 1 188 ? 39.671 -22.141 -40.596 1.00 76.38 188 HIS A CA 1
ATOM 1531 C C . HIS A 1 188 ? 40.855 -21.666 -41.434 1.00 76.38 188 HIS A C 1
ATOM 1533 O O . HIS A 1 188 ? 41.992 -21.851 -41.016 1.00 76.38 188 HIS A O 1
ATOM 1539 N N . ASP A 1 189 ? 40.595 -20.982 -42.545 1.00 76.62 189 ASP A N 1
ATOM 1540 C CA . ASP A 1 189 ? 41.632 -20.435 -43.425 1.00 76.62 189 ASP A CA 1
ATOM 1541 C C . ASP A 1 189 ? 42.421 -19.295 -42.759 1.00 76.62 189 ASP A C 1
ATOM 1543 O O . ASP A 1 189 ? 43.586 -19.068 -43.078 1.00 76.62 189 ASP A O 1
ATOM 1547 N N . SER A 1 190 ? 41.796 -18.567 -41.827 1.00 74.75 190 SER A N 1
ATOM 1548 C CA . SER A 1 190 ? 42.437 -17.479 -41.072 1.00 74.75 190 SER A CA 1
ATOM 1549 C C . SER A 1 190 ? 43.224 -17.970 -39.853 1.00 74.75 190 SER A C 1
ATOM 1551 O O . SER A 1 190 ? 43.943 -17.180 -39.236 1.00 74.75 190 SER A O 1
ATOM 1553 N N . ILE A 1 191 ? 43.082 -19.242 -39.470 1.00 72.94 191 ILE A N 1
ATOM 1554 C CA . ILE A 1 191 ? 43.876 -19.854 -38.405 1.00 72.94 191 ILE A CA 1
ATOM 1555 C C . ILE A 1 191 ? 45.103 -20.491 -39.058 1.00 72.94 191 ILE A C 1
ATOM 1557 O O . ILE A 1 191 ? 45.062 -21.603 -39.579 1.00 72.94 191 ILE A O 1
ATOM 1561 N N . GLU A 1 192 ? 46.227 -19.782 -39.006 1.00 66.88 192 GLU A N 1
ATOM 1562 C CA . GLU A 1 192 ? 47.525 -20.345 -39.361 1.00 66.88 192 GLU A CA 1
ATOM 1563 C C . GLU A 1 192 ? 47.934 -21.344 -38.268 1.00 66.88 192 GLU A C 1
ATOM 1565 O O . GLU A 1 192 ? 48.429 -20.975 -37.200 1.00 66.88 192 GLU A O 1
ATOM 1570 N N . PHE A 1 193 ? 47.678 -22.633 -38.498 1.00 67.31 193 PHE A N 1
ATOM 1571 C CA . PHE A 1 193 ? 48.227 -23.692 -37.657 1.00 67.31 193 PHE A CA 1
ATOM 1572 C C . PHE A 1 193 ? 49.733 -23.778 -37.918 1.00 67.31 193 PHE A C 1
ATOM 1574 O O . PHE A 1 193 ? 50.189 -24.526 -38.781 1.00 67.31 193 PHE A O 1
ATOM 1581 N N . GLY A 1 194 ? 50.515 -22.987 -37.182 1.00 56.78 194 GLY A N 1
ATOM 1582 C CA . GLY A 1 194 ? 51.963 -23.153 -37.132 1.00 56.78 194 GLY A CA 1
ATOM 1583 C C . GLY A 1 194 ? 52.295 -24.593 -36.737 1.00 56.78 194 GLY A C 1
ATOM 1584 O O . GLY A 1 194 ? 51.719 -25.113 -35.779 1.00 56.78 194 GLY A O 1
ATOM 1585 N N . ALA A 1 195 ? 53.180 -25.241 -37.498 1.00 61.72 195 ALA A N 1
ATOM 1586 C CA . ALA A 1 195 ? 53.610 -26.620 -37.288 1.00 61.72 195 ALA A CA 1
ATOM 1587 C C . ALA A 1 195 ? 54.243 -26.781 -35.897 1.00 61.72 195 ALA A C 1
ATOM 1589 O O . ALA A 1 195 ? 55.437 -26.575 -35.700 1.00 61.72 195 ALA A O 1
ATOM 1590 N N . ALA A 1 196 ? 53.416 -27.118 -34.914 1.00 61.06 196 ALA A N 1
ATOM 1591 C CA . ALA A 1 196 ? 53.821 -27.382 -33.545 1.00 61.06 196 ALA A CA 1
ATOM 1592 C C . ALA A 1 196 ? 53.864 -28.893 -33.284 1.00 61.06 196 ALA A C 1
ATOM 1594 O O . ALA A 1 196 ? 53.264 -29.346 -32.319 1.00 61.06 196 ALA A O 1
ATOM 1595 N N . ASP A 1 197 ? 54.505 -29.662 -34.172 1.00 57.41 197 ASP A N 1
ATOM 1596 C CA . ASP A 1 197 ? 55.173 -30.933 -33.841 1.00 57.41 197 ASP A CA 1
ATOM 1597 C C . ASP A 1 197 ? 55.942 -31.444 -35.079 1.00 57.41 197 ASP A C 1
ATOM 1599 O O . ASP A 1 197 ? 55.428 -32.229 -35.877 1.00 57.41 197 ASP A O 1
ATOM 1603 N N . GLU A 1 198 ? 57.176 -30.977 -35.276 1.00 55.41 198 GLU A N 1
ATOM 1604 C CA . GLU A 1 198 ? 58.167 -31.745 -36.039 1.00 55.41 198 GLU A CA 1
ATOM 1605 C C . GLU A 1 198 ? 58.994 -32.526 -35.010 1.00 55.41 198 GLU A C 1
ATOM 1607 O O . GLU A 1 198 ? 59.724 -31.938 -34.210 1.00 55.41 198 GLU A O 1
ATOM 1612 N N . LYS A 1 199 ? 58.785 -33.846 -34.979 1.00 51.09 199 LYS A N 1
ATOM 1613 C CA . LYS A 1 199 ? 59.566 -34.804 -34.186 1.00 51.09 199 LYS A CA 1
ATOM 1614 C C . LYS A 1 199 ? 60.936 -35.058 -34.794 1.00 51.09 199 LYS A C 1
ATOM 1616 O O . LYS A 1 199 ? 60.996 -35.213 -36.033 1.00 51.09 199 LYS A O 1
#

Radius of gyration: 35.39 Å; chains: 1; bounding box: 88×90×75 Å

pLDDT: mean 75.48, std 20.77, range [32.28, 97.38]

Organism: NCBI:txid588596

=== Feature glossary ===
Key to the feature types in this record:

pLDDT. pLDDT is the predicted lDDT-Cα score: AlphaFold's confidence that the local environment of each residue (all inter-atomic distances within 15 Å) is correctly placed. It is a per-residue number between 0 and 100, with higher meaning more reliable.

Radius of gyration, Cα contacts, bounding box. The geometric summary reports three shape descriptors. Rg (radius of gyration) measures how spread out the Cα atoms are about their centre of mass; compact globular proteins have small Rg, elongated or unfolded ones large. Cα contacts (<8 Å, |i−j|>4) count long-range residue pairs in spatial proximity — high for tightly packed folds, near zero for rods or random coil. The bounding-box extents give the protein's footprint along x, y, z in Å.

Backbone torsions (φ/ψ). Backbone dihedral angles. Every residue except chain termini has a φ (preceding-C → N → Cα → C) and a ψ (N → Cα → C → next-N). They are reported in degrees following the IUPAC sign convention. Secondary structure is essentially a statement about which (φ, ψ) basin each residue occupies.

Contact-map, Ramachandran, and PAE plots. Plot images: a contact map (which residues are close in 3D, as an N×N binary image), a Ramachandran scatter (backbone torsion angles, revealing secondary-structure composition at a glance), and — for AlphaFold structures — a PAE heatmap (pairwise prediction confidence).

Predicted aligned error. Predicted Aligned Error (PAE) is an AlphaFold confidence matrix: entry (i, j) is the expected error in the position of residue j, in ångströms, when the prediction is superimposed on the true structure at residue i. Low PAE within a block of residues means that block is internally rigid and well-predicted; high PAE between two blocks means their relative placement is uncertain even if each block individually is confident.

Secondary structure (3-state, P-SEA). Three-state secondary structure (P-SEA) collapses the eight DSSP classes into helix (a), strand (b), and coil (c). P-SEA assigns these from Cα geometry alone — distances and angles — without requiring backbone oxygens, so it works on any Cα trace.

Solvent-accessible surface area. Solvent-accessible surface area (SASA) is the area in Å² traced out by the centre of a 1.4 Å probe sphere (a water molecule) rolled over the protein's van der Waals surface (Shrake–Rupley / Lee–Richards construction). Buried residues have near-zero SASA; fully exposed residues can exceed 200 Å². The total SASA scales roughly with the number of surface residues.

Foldseek 3Di. The Foldseek 3Di string encodes local tertiary geometry as a 20-letter alphabet — one character per residue — derived from the relative positions of nearby Cα atoms. Unlike the amino-acid sequence, 3Di is a direct function of the 3D structure, so two proteins with the same fold have similar 3Di strings even at low sequence identity.

B-factor. For experimental (PDB) structures, the B-factor (temperature factor) quantifies the positional spread of each atom in the crystal — a combination of thermal vibration and static disorder — in units of Å². High B-factors mark flexible loops or poorly resolved regions; low B-factors mark the rigid, well-ordered core.

mmCIF coordinates. The mmCIF block holds the 3D Cartesian coordinates of each backbone atom (N, Cα, C, O) in ångströms. mmCIF is the PDB's canonical archive format — a tagged-loop text representation of the atomic model.

InterPro / GO / CATH / organism. Functional annotations link the protein to curated databases. InterPro entries identify conserved domains and families by matching the sequence against member-database signatures (Pfam, PROSITE, CDD, …). Gene Ontology (GO) terms describe molecular function, biological process, and cellular component in a controlled vocabulary. CATH places the structure in a hierarchical fold classification (Class/Architecture/Topology/Homologous-superfamily). The organism is the source species.

Rendered structure images. Structure images are PyMOL renders from six orthogonal camera directions. Cartoon representation draws helices as coils and strands as arrows; sticks shows the backbone as bonds; surface shows the solvent-excluded envelope. Rainbow coloring maps sequence position to hue (blue→red, N→C); chain coloring assigns a distinct color per polypeptide.

Sequence. This is the polypeptide sequence — one letter per residue, N-terminus first. Length ranges from a few dozen residues for small domains to over a thousand for large multi-domain proteins.

Secondary structure (8-state, DSSP). The SS8 string is DSSP's per-residue secondary-structure call. α-helix (H) means an i→i+4 H-bond ladder; β-strand (E) means the residue participates in a β-sheet; 3₁₀ (G) and π (I) are tighter and wider helices; T/S are turns/bends; '-' is loop.

Nearest PDB structures. Structural nearest neighbors (via Foldseek easy-search vs the PDB). Reported per hit: target PDB id, E-value, and alignment TM-score. A TM-score above ~0.5 is the conventional threshold for 'same fold'.